Protein AF-A0AAX4L275-F1 (afdb_monomer)

Sequence (190 aa):
MNFLLIPFTIVLFLSINEIRNFLLFRKSTFLYECCDIKFYRYKDKKDDDNAIAVTSIFFGNAIILLSDHVNDSVIYHEYGHLRQREEVYTALFLLGILFSIAFQSYPFLLPVLLLSFRFFFMHLERSADLYAYKVYNTRYEPKHPERPKNRIERLKAWLFDSHAPDWVRIKDEYYNERKNIIYLFLKDIL

Solvent-accessible surface area (backbone atoms only — not comparable to full-atom values): 10500 Å² total; per-residue (Å²): 135,70,72,68,46,32,62,50,38,24,52,48,48,51,46,53,53,50,50,52,49,50,54,52,54,74,47,32,43,84,74,55,74,56,95,88,33,38,34,27,38,38,67,75,71,39,95,52,75,39,66,44,53,41,67,41,94,89,78,40,45,32,41,34,30,31,34,97,66,58,57,66,61,53,53,39,28,33,56,28,49,56,73,40,45,66,60,52,54,52,47,37,44,50,47,12,44,53,47,40,50,22,64,76,77,38,55,86,46,44,66,58,51,54,50,52,52,49,53,49,51,29,39,49,53,49,50,9,46,44,40,15,31,74,76,68,72,32,74,75,82,64,92,56,59,74,72,67,88,49,63,67,59,48,49,45,40,65,72,70,46,84,48,70,48,39,49,50,59,68,36,72,66,60,70,33,84,91,50,51,62,66,55,53,49,48,68,74,67,108

Mean predicted aligned error: 3.88 Å

Foldseek 3Di:
DPPVQLVVLLCVLLVVLQVVLVVQVVQWAWDDDDPNETETEGNQADVDQAWAWRDHPPPHTYIYGNHPDHDVLRVQLSVLLSVCNVVVSVLSSVLSNVVSCCVPPNVVCVVVSVLVSLLSLQQSSLSSQLRSCVPVVHFDDDPDLDDDPDLVVQVCCSRPPSYRHNVLRPDVVSNDPVATSVNSSVVSND

Structure (mmCIF, N/CA/C/O backbone):
data_AF-A0AAX4L275-F1
#
_entry.id   AF-A0AAX4L275-F1
#
loop_
_atom_site.group_PDB
_atom_site.id
_atom_site.type_symbol
_atom_site.label_atom_id
_atom_site.label_alt_id
_atom_site.label_comp_id
_atom_site.label_asym_id
_atom_site.label_entity_id
_atom_site.label_seq_id
_atom_site.pdbx_PDB_ins_code
_atom_site.Cartn_x
_atom_site.Cartn_y
_atom_site.Cartn_z
_atom_site.occupancy
_atom_site.B_iso_or_equiv
_atom_site.auth_seq_id
_atom_site.auth_comp_id
_atom_site.auth_asym_id
_atom_site.auth_atom_id
_atom_site.pdbx_PDB_model_num
ATOM 1 N N . MET A 1 1 ? -12.346 -5.143 30.830 1.00 74.62 1 MET A N 1
ATOM 2 C CA . MET A 1 1 ? -12.232 -4.890 29.380 1.00 74.62 1 MET A CA 1
ATOM 3 C C . MET A 1 1 ? -13.348 -3.935 28.987 1.00 74.62 1 MET A C 1
ATOM 5 O O . MET A 1 1 ? -14.501 -4.232 29.271 1.00 74.62 1 MET A O 1
ATOM 9 N N . ASN A 1 2 ? -13.024 -2.762 28.445 1.00 87.19 2 ASN A N 1
ATOM 10 C CA . ASN A 1 2 ? -14.017 -1.803 27.964 1.00 87.19 2 ASN A CA 1
ATOM 11 C C . ASN A 1 2 ? -14.432 -2.194 26.541 1.00 87.19 2 ASN A C 1
ATOM 13 O O . ASN A 1 2 ? -13.695 -1.943 25.586 1.00 87.19 2 ASN A O 1
ATOM 17 N N . PHE A 1 3 ? -15.600 -2.819 26.408 1.00 87.06 3 PHE A N 1
ATOM 18 C CA . PHE A 1 3 ? -16.108 -3.299 25.123 1.00 87.06 3 PHE A CA 1
ATOM 19 C C . PHE A 1 3 ? -16.446 -2.173 24.142 1.00 87.06 3 PHE A C 1
ATOM 21 O O . PHE A 1 3 ? -16.407 -2.409 22.941 1.00 87.06 3 PHE A O 1
ATOM 28 N N . LEU A 1 4 ? -16.699 -0.948 24.620 1.00 93.88 4 LEU A N 1
ATOM 29 C CA . LEU A 1 4 ? -16.949 0.210 23.754 1.00 93.88 4 LEU A CA 1
ATOM 30 C C . LEU A 1 4 ? -15.684 0.687 23.030 1.00 93.88 4 LEU A C 1
ATOM 32 O O . LEU A 1 4 ? -15.791 1.368 22.012 1.00 93.88 4 LEU A O 1
ATOM 36 N N . LEU A 1 5 ? -14.491 0.306 23.504 1.00 93.62 5 LEU A N 1
ATOM 37 C CA . LEU A 1 5 ? -13.246 0.688 22.839 1.00 93.62 5 LEU A CA 1
ATOM 38 C C . LEU A 1 5 ? -13.122 0.043 21.455 1.00 93.62 5 LEU A C 1
ATOM 40 O O . LEU A 1 5 ? -12.644 0.699 20.544 1.00 93.62 5 LEU A O 1
ATOM 44 N N . ILE A 1 6 ? -13.570 -1.204 21.288 1.00 96.06 6 ILE A N 1
ATOM 45 C CA . ILE A 1 6 ? -13.470 -1.931 20.012 1.00 96.06 6 ILE A CA 1
ATOM 46 C C . ILE A 1 6 ? -14.206 -1.197 18.877 1.00 96.06 6 ILE A C 1
ATOM 48 O O . ILE A 1 6 ? -13.551 -0.813 17.905 1.00 96.06 6 ILE A O 1
ATOM 52 N N . PRO A 1 7 ? -15.530 -0.943 1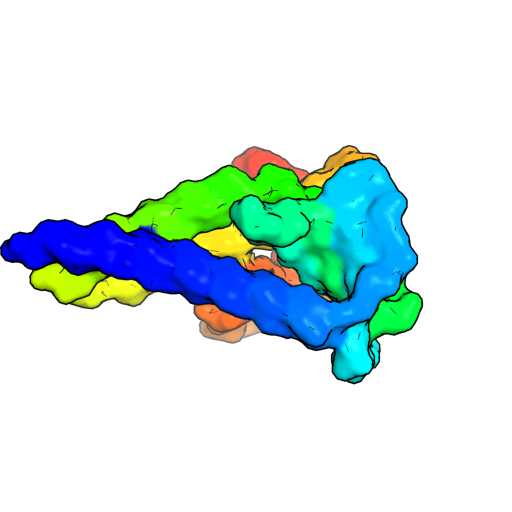8.968 1.00 97.12 7 PRO A N 1
ATOM 53 C CA . PRO A 1 7 ? -16.236 -0.220 17.917 1.00 97.12 7 PRO A CA 1
ATOM 54 C C . PRO A 1 7 ? -15.704 1.208 17.755 1.00 97.12 7 PRO A C 1
ATOM 56 O O . PRO A 1 7 ? -15.606 1.685 16.628 1.00 97.12 7 PRO A O 1
ATOM 59 N N . PHE A 1 8 ? -15.285 1.869 18.841 1.00 97.38 8 PHE A N 1
ATOM 60 C CA . PHE A 1 8 ? -14.662 3.191 18.761 1.00 97.38 8 PHE A CA 1
ATOM 61 C C . PHE A 1 8 ? -13.367 3.176 17.933 1.00 97.38 8 PHE A C 1
ATOM 63 O O . PHE A 1 8 ? -13.210 3.994 17.029 1.00 97.38 8 PHE A O 1
ATOM 70 N N . THR A 1 9 ? -12.447 2.244 18.193 1.00 97.19 9 THR A N 1
ATOM 71 C CA . THR A 1 9 ? -11.169 2.151 17.474 1.00 97.19 9 THR A CA 1
ATOM 72 C C . THR A 1 9 ? -11.371 1.749 16.010 1.00 97.19 9 THR A C 1
ATOM 74 O O . THR A 1 9 ? -10.694 2.293 15.139 1.00 97.19 9 THR A O 1
ATOM 77 N N . ILE A 1 10 ? -12.330 0.863 15.711 1.00 97.94 10 ILE A N 1
ATOM 78 C CA . ILE A 1 10 ? -12.715 0.553 14.323 1.00 97.94 10 ILE A CA 1
ATOM 79 C C . ILE A 1 10 ? -13.168 1.828 13.599 1.00 97.94 10 ILE A C 1
ATOM 81 O O . ILE A 1 10 ? -12.619 2.170 12.552 1.00 97.94 10 ILE A O 1
ATOM 85 N N . VAL A 1 11 ? -14.141 2.552 14.166 1.00 97.88 11 VAL A N 1
ATOM 86 C CA . VAL A 1 11 ? -14.662 3.793 13.570 1.00 97.88 11 VAL A CA 1
ATOM 87 C C . VAL A 1 11 ? -13.549 4.821 13.405 1.00 97.88 11 VAL A C 1
ATOM 89 O O . VAL A 1 11 ? -13.495 5.490 12.375 1.00 97.88 11 VAL A O 1
ATOM 92 N N . LEU A 1 12 ? -12.633 4.920 14.370 1.00 97.75 12 LEU A N 1
ATOM 93 C CA . LEU A 1 12 ? -11.494 5.828 14.311 1.00 97.75 12 LEU A CA 1
ATOM 94 C C . LEU A 1 12 ? -10.596 5.536 13.101 1.00 97.75 12 LEU A C 1
ATOM 96 O O . LEU A 1 12 ? -10.346 6.444 12.312 1.00 97.75 12 LEU A O 1
ATOM 100 N N . PHE A 1 13 ? -10.138 4.294 12.911 1.00 97.25 13 PHE A N 1
ATOM 101 C CA . PHE A 1 13 ? -9.252 3.963 11.787 1.00 97.25 13 PHE A CA 1
ATOM 102 C C . PHE A 1 13 ? -9.939 4.101 10.427 1.00 97.25 13 PHE A C 1
ATOM 104 O O . PHE A 1 13 ? -9.338 4.630 9.490 1.00 97.25 13 PHE A O 1
ATOM 111 N N . LEU A 1 14 ? -11.209 3.700 10.325 1.00 97.12 14 LEU A N 1
ATOM 112 C CA . LEU A 1 14 ? -11.999 3.907 9.111 1.00 97.12 14 LEU A CA 1
ATOM 113 C C . LEU A 1 14 ? -12.167 5.400 8.799 1.00 97.12 14 LEU A C 1
ATOM 115 O O . LEU A 1 14 ? -11.947 5.825 7.666 1.00 97.12 14 LEU A O 1
ATOM 119 N N . SER A 1 15 ? -12.474 6.211 9.814 1.00 97.38 15 SER A N 1
ATOM 120 C CA . SER A 1 15 ? -12.620 7.662 9.662 1.00 97.38 15 SER A CA 1
ATOM 121 C C . SER A 1 15 ? -11.308 8.330 9.266 1.00 97.38 15 SER A C 1
ATOM 123 O O . SER A 1 15 ? -11.323 9.216 8.422 1.00 97.38 15 SER A O 1
ATOM 125 N N . ILE A 1 16 ? -10.165 7.897 9.810 1.00 97.19 16 ILE A N 1
ATOM 126 C CA . ILE A 1 16 ? -8.846 8.408 9.402 1.00 97.19 16 ILE A CA 1
ATOM 127 C C . ILE A 1 16 ? -8.619 8.175 7.902 1.00 97.19 16 ILE A C 1
ATOM 129 O O . ILE A 1 16 ? -8.192 9.096 7.202 1.00 97.19 16 ILE A O 1
ATOM 133 N N . ASN A 1 17 ? -8.940 6.982 7.391 1.00 95.88 17 ASN A N 1
ATOM 134 C CA . ASN A 1 17 ? -8.817 6.677 5.964 1.00 95.88 17 ASN A CA 1
ATOM 135 C C . ASN A 1 17 ? -9.736 7.562 5.104 1.00 95.88 17 ASN A C 1
ATOM 137 O O . ASN A 1 17 ? -9.286 8.155 4.124 1.00 95.88 17 ASN A O 1
ATOM 141 N N . GLU A 1 18 ? -11.001 7.718 5.493 1.00 97.19 18 GLU A N 1
ATOM 142 C CA . GLU A 1 18 ? -11.960 8.531 4.734 1.00 97.19 18 GLU A CA 1
ATOM 143 C C . GLU A 1 18 ? -11.656 10.029 4.798 1.00 97.19 18 GLU A C 1
ATOM 145 O O . GLU A 1 18 ? -11.782 10.729 3.794 1.00 97.19 18 GLU A O 1
ATOM 150 N N . ILE A 1 19 ? -11.183 10.529 5.942 1.00 97.38 19 ILE A N 1
ATOM 151 C CA . ILE A 1 19 ? -10.726 11.915 6.083 1.00 97.38 19 ILE A CA 1
ATOM 152 C C . ILE A 1 19 ? -9.510 12.157 5.187 1.00 97.38 19 ILE A C 1
ATOM 154 O O . ILE A 1 19 ? -9.471 13.175 4.496 1.00 97.38 19 ILE A O 1
ATOM 158 N N . ARG A 1 20 ? -8.541 11.227 5.134 1.00 95.69 20 ARG A N 1
ATOM 159 C CA . ARG A 1 20 ? -7.404 11.316 4.199 1.00 95.69 20 ARG A CA 1
ATOM 160 C C . ARG A 1 20 ? -7.899 11.460 2.760 1.00 95.69 20 ARG A C 1
ATOM 162 O O . ARG A 1 20 ? -7.471 12.374 2.058 1.00 95.69 20 ARG A O 1
ATOM 169 N N . ASN A 1 21 ? -8.821 10.593 2.346 1.00 95.75 21 ASN A N 1
ATOM 170 C CA . ASN A 1 21 ? -9.387 10.597 0.998 1.00 95.75 21 ASN A CA 1
ATOM 171 C C . ASN A 1 21 ? -10.131 11.905 0.699 1.00 95.75 21 ASN A C 1
ATOM 173 O O . ASN A 1 21 ? -9.884 12.536 -0.327 1.00 95.75 21 ASN A O 1
ATOM 177 N N . PHE A 1 22 ? -10.978 12.370 1.619 1.00 96.06 22 PHE A N 1
ATOM 178 C CA . PHE A 1 22 ? -11.679 13.648 1.494 1.00 96.06 22 PHE A CA 1
ATOM 179 C C . PHE A 1 22 ? -10.711 14.825 1.316 1.00 96.06 22 PHE A C 1
ATOM 181 O O . PHE A 1 22 ? -10.915 15.676 0.448 1.00 96.06 22 PHE A O 1
ATOM 188 N N . LEU A 1 23 ? -9.642 14.878 2.116 1.00 95.19 23 LEU A N 1
ATOM 189 C CA . LEU A 1 23 ? -8.635 15.934 2.017 1.00 95.19 23 LEU A CA 1
ATOM 190 C C . LEU A 1 23 ? -7.915 15.910 0.665 1.00 95.19 23 LEU A C 1
ATOM 192 O O . LEU A 1 23 ? -7.682 16.976 0.092 1.00 95.19 23 LEU A O 1
ATOM 196 N N . LEU A 1 24 ? -7.610 14.721 0.139 1.00 93.81 24 LEU A N 1
ATOM 197 C CA . LEU A 1 24 ? -7.030 14.563 -1.193 1.00 93.81 24 LEU A CA 1
ATOM 198 C C . LEU A 1 24 ? -7.981 15.074 -2.286 1.00 93.81 24 LEU A C 1
ATOM 200 O O . LEU A 1 24 ? -7.568 15.890 -3.111 1.00 93.81 24 LEU A O 1
ATOM 204 N N . PHE A 1 25 ? -9.263 14.695 -2.256 1.00 94.56 25 PHE A N 1
ATOM 205 C CA . PHE A 1 25 ? -10.251 15.187 -3.224 1.00 94.56 25 PHE A CA 1
ATOM 206 C C . PHE A 1 25 ? -10.453 16.700 -3.144 1.00 94.56 25 PHE A C 1
ATOM 208 O O . PHE A 1 25 ? -10.461 17.376 -4.169 1.00 94.56 25 PHE A O 1
ATOM 215 N N . ARG A 1 26 ? -10.551 17.265 -1.934 1.00 95.25 26 ARG A N 1
ATOM 216 C CA . ARG A 1 26 ? -10.713 18.715 -1.733 1.00 95.25 26 ARG A CA 1
ATOM 217 C C . ARG A 1 26 ? -9.561 19.519 -2.346 1.00 95.25 26 ARG A C 1
ATOM 219 O O . ARG A 1 26 ? -9.758 20.644 -2.819 1.00 95.25 26 ARG A O 1
ATOM 226 N N . LYS A 1 27 ? -8.358 18.948 -2.328 1.00 94.50 27 LYS A N 1
ATOM 227 C CA . LYS A 1 27 ? -7.143 19.537 -2.899 1.00 94.50 27 LYS A CA 1
ATOM 228 C C . LYS A 1 27 ? -6.904 19.163 -4.359 1.00 94.50 27 LYS A C 1
ATOM 230 O O . LYS A 1 27 ? -5.862 19.519 -4.898 1.00 94.50 27 LYS A O 1
ATOM 235 N N . SER A 1 28 ? -7.859 18.511 -5.011 1.00 94.94 28 SER A N 1
ATOM 236 C CA . SER A 1 28 ? -7.722 18.085 -6.398 1.00 94.94 28 SER A CA 1
ATOM 237 C C . SER A 1 28 ? -8.809 18.687 -7.289 1.00 94.94 28 SER A C 1
ATOM 239 O O . SER A 1 28 ? -9.837 19.173 -6.815 1.00 94.94 28 SER A O 1
ATOM 241 N N . THR A 1 29 ? -8.558 18.699 -8.591 1.00 95.31 29 THR A N 1
ATOM 242 C CA . THR A 1 29 ? -9.485 19.144 -9.635 1.00 95.31 29 THR A CA 1
ATOM 243 C C . THR A 1 29 ? -9.821 17.948 -10.510 1.00 95.31 29 THR A C 1
ATOM 245 O O . THR A 1 29 ? -8.918 17.231 -10.928 1.00 95.31 29 THR A O 1
ATOM 248 N N . PHE A 1 30 ? -11.104 17.707 -10.770 1.00 96.19 30 PHE A N 1
ATOM 249 C CA . PHE A 1 30 ? -11.532 16.636 -11.671 1.00 96.19 30 PHE A CA 1
ATOM 250 C C . PHE A 1 30 ? -11.001 16.878 -13.090 1.00 96.19 30 PHE A C 1
ATOM 252 O O . PHE A 1 30 ? -11.008 18.016 -13.559 1.00 96.19 30 PHE A O 1
ATOM 259 N N . LEU A 1 31 ? -10.550 15.816 -13.754 1.00 95.19 31 LEU A N 1
ATOM 260 C CA . LEU A 1 31 ? -10.097 15.856 -15.141 1.00 95.19 31 LEU A CA 1
ATOM 261 C C . LEU A 1 31 ? -11.102 15.158 -16.058 1.00 95.19 31 LEU A C 1
ATOM 263 O O . LEU A 1 31 ? -11.707 15.799 -16.912 1.00 95.19 31 LEU A O 1
ATOM 267 N N . TYR A 1 32 ? -11.264 13.847 -15.883 1.00 95.50 32 TYR A N 1
ATOM 268 C CA . TYR A 1 32 ? -12.126 12.997 -16.700 1.00 95.50 32 TYR A CA 1
ATOM 269 C C . TYR A 1 32 ? -12.455 11.695 -15.957 1.00 95.50 32 TYR A C 1
ATOM 271 O O . TYR A 1 32 ? -11.900 11.406 -14.896 1.00 95.50 32 TYR A O 1
ATOM 279 N N . GLU A 1 33 ? -13.357 10.901 -16.523 1.00 95.12 33 GLU A N 1
ATOM 280 C CA . GLU A 1 33 ? -13.733 9.578 -16.027 1.00 95.12 33 GLU A CA 1
ATOM 281 C C . GLU A 1 33 ? -13.584 8.558 -17.159 1.00 95.12 33 GLU A C 1
ATOM 283 O O . GLU A 1 33 ? -13.979 8.827 -18.294 1.00 95.12 33 GLU A O 1
ATOM 288 N N . CYS A 1 34 ? -12.963 7.417 -16.866 1.00 90.31 34 CYS A N 1
ATOM 289 C CA . CYS A 1 34 ? -12.746 6.333 -17.820 1.00 90.31 34 CYS A CA 1
ATOM 290 C C . CYS A 1 34 ? -12.850 4.992 -17.092 1.00 90.31 34 CYS A C 1
ATOM 292 O O . CYS A 1 34 ? -12.257 4.837 -16.027 1.00 90.31 34 CYS A O 1
ATOM 294 N N . CYS A 1 35 ? -13.586 4.031 -17.660 1.00 87.56 35 CYS A N 1
ATOM 295 C CA . CYS A 1 35 ? -13.751 2.686 -17.093 1.00 87.56 35 CYS A CA 1
ATOM 296 C C . CYS A 1 35 ? -14.183 2.691 -15.610 1.00 87.56 35 CYS A C 1
ATOM 298 O O . CYS A 1 35 ? -13.611 1.962 -14.804 1.00 87.56 35 CYS A O 1
ATOM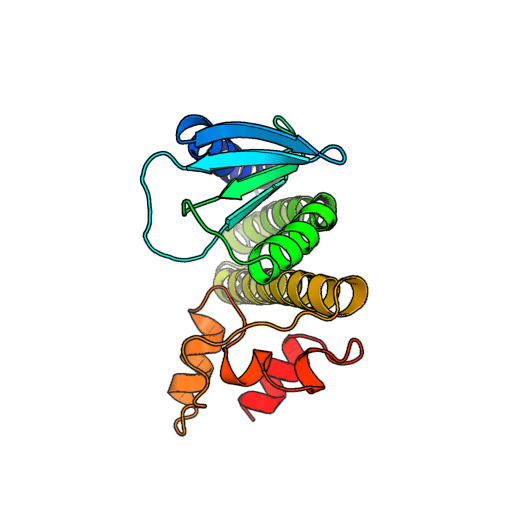 300 N N . ASP A 1 36 ? -15.145 3.551 -15.247 1.00 88.31 36 ASP A N 1
ATOM 301 C CA . ASP A 1 36 ? -15.639 3.761 -13.871 1.00 88.31 36 ASP A CA 1
ATOM 302 C C . ASP A 1 36 ? -14.573 4.243 -12.863 1.00 88.31 36 ASP A C 1
ATOM 304 O O . ASP A 1 36 ? -14.722 4.108 -11.645 1.00 88.31 36 ASP A O 1
ATOM 308 N N . ILE A 1 37 ? -13.479 4.824 -13.365 1.00 93.81 37 ILE A N 1
ATOM 309 C CA . ILE A 1 37 ? -12.396 5.402 -12.569 1.00 93.81 37 ILE A CA 1
ATOM 310 C C . ILE A 1 37 ? -12.320 6.894 -12.862 1.00 93.81 37 ILE A C 1
ATOM 312 O O . ILE A 1 37 ? -12.149 7.330 -14.005 1.00 93.81 37 ILE A O 1
ATOM 316 N N . LYS A 1 38 ? -12.422 7.697 -11.803 1.00 96.25 38 LYS A N 1
ATOM 317 C CA . LYS A 1 38 ? -12.326 9.155 -11.896 1.00 96.25 38 LYS A CA 1
ATOM 318 C C . LYS A 1 38 ? -10.881 9.605 -11.758 1.00 96.25 38 LYS A C 1
ATOM 320 O O . LYS A 1 38 ? -10.202 9.246 -10.799 1.00 96.25 38 LYS A O 1
ATOM 325 N N . PHE A 1 39 ? -10.434 10.446 -12.678 1.00 96.25 39 PHE A N 1
ATOM 326 C CA . PHE A 1 39 ? -9.105 11.037 -12.653 1.00 96.25 39 PHE A CA 1
ATOM 327 C C . PHE A 1 39 ? -9.175 12.469 -12.148 1.00 96.25 39 PHE A C 1
ATOM 329 O O . PHE A 1 39 ? -9.986 13.279 -12.604 1.00 96.25 39 PHE A O 1
ATOM 336 N N . TYR A 1 40 ? -8.291 12.790 -11.214 1.00 96.00 40 TYR A N 1
ATOM 337 C CA . TYR A 1 40 ? -8.144 14.126 -10.660 1.00 96.00 40 TYR A CA 1
ATOM 338 C C . TYR A 1 40 ? -6.692 14.586 -10.765 1.00 96.00 40 TYR A C 1
ATOM 340 O O . TYR A 1 40 ? -5.772 13.776 -10.782 1.00 96.00 40 TYR A O 1
ATOM 348 N N . ARG A 1 41 ? -6.477 15.900 -10.782 1.00 94.19 41 ARG A N 1
ATOM 349 C CA . ARG A 1 41 ? -5.161 16.528 -10.649 1.00 94.19 41 ARG A CA 1
ATOM 350 C C . ARG A 1 41 ? -5.037 17.194 -9.297 1.00 94.19 41 ARG A C 1
ATOM 352 O O . ARG A 1 41 ? -5.870 18.035 -8.959 1.00 94.19 41 ARG A O 1
ATOM 359 N N . TYR A 1 42 ? -4.004 16.849 -8.544 1.00 93.88 42 TYR A N 1
ATOM 360 C CA . TYR A 1 42 ? -3.700 17.528 -7.293 1.00 93.88 42 TYR A CA 1
ATOM 361 C C . TYR A 1 42 ? -3.252 18.972 -7.580 1.00 93.88 42 TYR A C 1
ATOM 363 O O . TYR A 1 42 ? -2.476 19.218 -8.502 1.00 93.88 42 TYR A O 1
ATOM 371 N N . LYS A 1 43 ? -3.793 19.948 -6.841 1.00 88.88 43 LYS A N 1
ATOM 372 C CA . LYS A 1 43 ? -3.603 21.382 -7.139 1.00 88.88 43 LYS A CA 1
ATOM 373 C C . LYS A 1 43 ? -2.188 21.872 -6.838 1.00 88.88 43 LYS A C 1
ATOM 375 O O . LYS A 1 43 ? -1.678 22.718 -7.570 1.00 88.88 43 LYS A O 1
ATOM 380 N N . ASP A 1 44 ? -1.558 21.338 -5.793 1.00 79.44 44 ASP A N 1
ATOM 381 C CA . ASP A 1 44 ? -0.182 21.692 -5.449 1.00 79.44 44 ASP A CA 1
ATOM 382 C C . ASP A 1 44 ? 0.750 20.750 -6.218 1.00 79.44 44 ASP A C 1
ATOM 384 O O . ASP A 1 44 ? 1.003 19.632 -5.767 1.00 79.44 44 ASP A O 1
ATOM 388 N N . LYS A 1 45 ? 1.213 21.170 -7.404 1.00 65.75 45 LYS A N 1
ATOM 389 C CA . LYS A 1 45 ? 2.139 20.366 -8.215 1.00 65.75 45 LYS A CA 1
ATOM 390 C C . LYS A 1 45 ? 3.309 19.901 -7.352 1.00 65.75 45 LYS A C 1
ATOM 392 O O . LYS A 1 45 ? 3.996 20.717 -6.738 1.00 65.75 45 LYS A O 1
ATOM 397 N N . LYS A 1 46 ? 3.527 18.591 -7.317 1.00 65.25 46 LYS A N 1
ATOM 398 C CA . LYS A 1 46 ? 4.787 18.015 -6.865 1.00 65.25 46 LYS A CA 1
ATOM 399 C C . LYS A 1 46 ? 5.488 17.541 -8.124 1.00 65.25 46 LYS A C 1
ATOM 401 O O . LYS A 1 46 ? 4.905 16.772 -8.875 1.00 65.25 46 LYS A O 1
ATOM 406 N N . ASP A 1 47 ? 6.714 17.993 -8.355 1.00 63.16 47 ASP A N 1
ATOM 407 C CA . ASP A 1 47 ? 7.504 17.647 -9.550 1.00 63.16 47 ASP A CA 1
ATOM 408 C C . ASP A 1 47 ? 7.932 16.160 -9.600 1.00 63.16 47 ASP A C 1
ATOM 410 O O . ASP A 1 47 ? 8.778 15.775 -10.402 1.00 63.16 47 ASP A O 1
ATOM 414 N N . ASP A 1 48 ? 7.349 15.311 -8.750 1.00 68.19 48 ASP A N 1
ATOM 415 C CA . ASP A 1 48 ? 7.536 13.867 -8.756 1.00 68.19 48 ASP A CA 1
ATOM 416 C C . ASP A 1 48 ? 6.512 13.214 -9.693 1.00 68.19 48 ASP A C 1
ATOM 418 O O . ASP A 1 48 ? 5.304 13.361 -9.499 1.00 68.19 48 ASP A O 1
ATOM 422 N N . ASP A 1 49 ? 7.010 12.448 -10.668 1.00 79.00 49 ASP A N 1
ATOM 423 C CA . ASP A 1 49 ? 6.230 11.516 -11.491 1.00 79.00 49 ASP A CA 1
ATOM 424 C C . ASP A 1 49 ? 5.557 10.473 -10.589 1.00 79.00 49 ASP A C 1
ATOM 426 O O . ASP A 1 49 ? 6.181 9.499 -10.156 1.00 79.00 49 ASP A O 1
ATOM 430 N N . ASN A 1 50 ? 4.324 10.769 -10.176 1.00 87.69 50 ASN A N 1
ATOM 431 C CA . ASN A 1 50 ? 3.615 9.981 -9.184 1.00 87.69 50 ASN A CA 1
ATOM 432 C C . ASN A 1 50 ? 2.095 10.200 -9.252 1.00 87.69 50 ASN A C 1
ATOM 434 O O . ASN A 1 50 ? 1.594 11.251 -9.671 1.00 87.69 50 ASN A O 1
ATOM 438 N N . ALA A 1 51 ? 1.351 9.214 -8.771 1.00 93.31 51 ALA A N 1
ATOM 439 C CA . ALA A 1 51 ? -0.090 9.270 -8.618 1.00 93.31 51 ALA A CA 1
ATOM 440 C C . ALA A 1 51 ? -0.506 8.606 -7.300 1.00 93.31 51 ALA A C 1
ATOM 442 O O . ALA A 1 51 ? 0.310 8.040 -6.581 1.00 93.31 51 ALA A O 1
ATOM 443 N N . ILE A 1 52 ? -1.772 8.770 -6.927 1.00 94.25 52 ILE A N 1
ATOM 444 C CA . ILE A 1 52 ? -2.342 8.153 -5.730 1.00 94.25 52 ILE A CA 1
ATOM 445 C C . ILE A 1 52 ? -3.690 7.549 -6.092 1.00 94.25 52 ILE A C 1
ATOM 447 O O . ILE A 1 52 ? -4.627 8.274 -6.4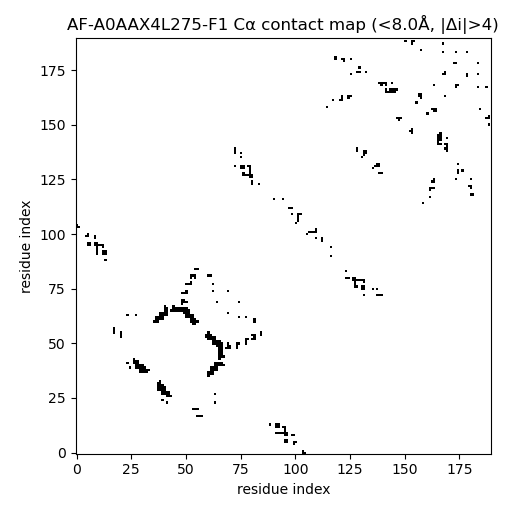46 1.00 94.25 52 ILE A O 1
ATOM 451 N N . ALA A 1 53 ? -3.817 6.240 -5.933 1.00 96.31 53 ALA A N 1
ATOM 452 C CA . ALA A 1 53 ? -5.085 5.544 -5.935 1.00 96.31 53 ALA A CA 1
ATOM 453 C C . ALA A 1 53 ? -5.867 5.859 -4.659 1.00 96.31 53 ALA A C 1
ATOM 455 O O . ALA A 1 53 ? -5.377 5.793 -3.526 1.00 96.31 53 ALA A O 1
ATOM 456 N N . VAL A 1 54 ? -7.138 6.183 -4.848 1.00 95.62 54 VAL A N 1
ATOM 457 C CA . VAL A 1 54 ? -8.090 6.426 -3.777 1.00 95.62 54 VAL A CA 1
ATOM 458 C C . VAL A 1 54 ? -9.241 5.450 -3.930 1.00 95.62 54 VAL A C 1
ATOM 460 O O . VAL A 1 54 ? -10.019 5.533 -4.875 1.00 95.62 54 VAL A O 1
ATOM 463 N N . THR A 1 55 ? -9.369 4.549 -2.959 1.00 93.25 55 THR A N 1
ATOM 464 C CA . THR A 1 55 ? -10.550 3.706 -2.771 1.00 93.25 55 THR A CA 1
ATOM 465 C C . THR A 1 55 ? -11.313 4.209 -1.551 1.00 93.25 55 THR A C 1
ATOM 467 O O . THR A 1 55 ? -10.787 4.173 -0.433 1.00 93.25 55 THR A O 1
ATOM 470 N N . SER A 1 56 ? -12.535 4.694 -1.752 1.00 92.88 56 SER A N 1
ATOM 471 C CA . SER A 1 56 ? -13.379 5.256 -0.693 1.00 92.88 56 SER A CA 1
ATOM 472 C C . SER A 1 56 ? -14.774 4.638 -0.692 1.00 92.88 56 SER A C 1
ATOM 474 O O . SER A 1 56 ? -15.327 4.324 -1.749 1.00 92.88 56 SER A O 1
ATOM 476 N N . ILE A 1 57 ? -15.381 4.518 0.494 1.00 92.00 57 ILE A N 1
ATOM 477 C CA . ILE A 1 57 ? -16.800 4.167 0.618 1.00 92.00 57 ILE A CA 1
ATOM 478 C C . ILE A 1 57 ? -17.694 5.293 0.099 1.00 92.00 57 ILE A C 1
ATOM 480 O O . ILE A 1 57 ? -18.705 5.015 -0.540 1.00 92.00 57 ILE A O 1
ATOM 484 N N . PHE A 1 58 ? -17.308 6.547 0.332 1.00 92.12 58 PHE A N 1
ATOM 485 C CA . PHE A 1 58 ? -18.122 7.715 0.001 1.00 92.12 58 PHE A CA 1
ATOM 486 C C . PHE A 1 58 ? -17.865 8.260 -1.404 1.00 92.12 58 PHE A C 1
ATOM 488 O O . PHE A 1 58 ? -18.791 8.748 -2.048 1.00 92.12 58 PHE A O 1
ATOM 495 N N 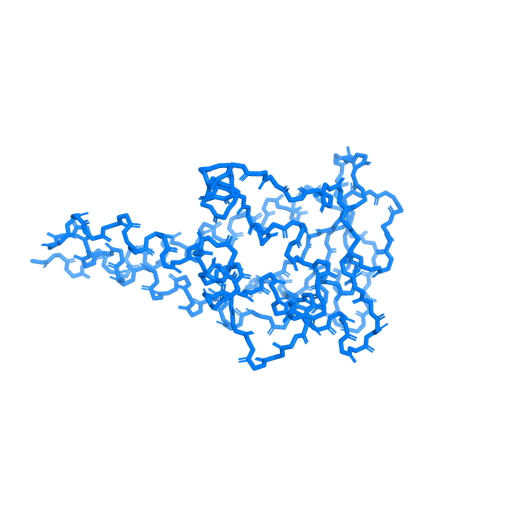. PHE A 1 59 ? -16.620 8.191 -1.881 1.00 89.56 59 PHE A N 1
ATOM 496 C CA . PHE A 1 59 ? -16.212 8.826 -3.141 1.00 89.56 59 PHE A CA 1
ATOM 497 C C . PHE A 1 59 ? -15.976 7.833 -4.289 1.00 89.56 59 PHE A C 1
ATOM 499 O O . PHE A 1 59 ? -15.796 8.258 -5.429 1.00 89.56 59 PHE A O 1
ATOM 506 N N . GLY A 1 60 ? -16.001 6.526 -4.009 1.00 91.50 60 GLY A N 1
ATOM 507 C CA . GLY A 1 60 ? -15.699 5.487 -4.990 1.00 91.50 60 GLY A CA 1
ATOM 508 C C . GLY A 1 60 ? -14.203 5.367 -5.285 1.00 91.50 60 GLY A C 1
ATOM 509 O O . GLY A 1 60 ? -13.367 5.654 -4.424 1.00 91.50 60 GLY A O 1
ATOM 510 N N . ASN A 1 61 ? -13.889 4.902 -6.493 1.00 94.62 61 ASN A N 1
ATOM 511 C CA . ASN A 1 61 ? -12.527 4.682 -6.967 1.00 94.62 61 ASN A CA 1
ATOM 512 C C . ASN A 1 61 ? -12.048 5.870 -7.808 1.00 94.62 61 ASN A C 1
ATOM 514 O O . ASN A 1 61 ? -12.750 6.339 -8.707 1.00 94.62 61 ASN A O 1
ATOM 518 N N . ALA A 1 62 ? -10.840 6.346 -7.529 1.00 96.81 62 ALA A N 1
ATOM 519 C CA . ALA A 1 62 ? -10.236 7.449 -8.260 1.00 96.81 62 ALA A CA 1
ATOM 520 C C . ALA A 1 62 ? -8.710 7.349 -8.295 1.00 96.81 62 ALA A C 1
ATOM 522 O O . ALA A 1 62 ? -8.102 6.773 -7.397 1.00 96.81 62 ALA A O 1
ATOM 523 N N . ILE A 1 63 ? -8.097 7.978 -9.293 1.00 96.94 63 ILE A N 1
ATOM 524 C CA . ILE A 1 63 ? -6.649 8.196 -9.362 1.00 96.94 63 ILE A CA 1
ATOM 525 C C . ILE A 1 63 ? -6.390 9.699 -9.325 1.00 96.94 63 ILE A C 1
ATOM 527 O O . ILE A 1 63 ? -6.992 10.474 -10.072 1.00 96.94 63 ILE A O 1
ATOM 531 N N . ILE A 1 64 ? -5.492 10.119 -8.440 1.00 95.69 64 ILE A N 1
ATOM 532 C CA . ILE A 1 64 ? -5.077 11.510 -8.290 1.00 95.69 64 ILE A CA 1
ATOM 533 C C . ILE A 1 64 ? -3.653 11.652 -8.818 1.00 95.69 64 ILE A C 1
ATOM 535 O O . ILE A 1 64 ? -2.718 11.116 -8.233 1.00 95.69 64 ILE A O 1
ATOM 539 N N . LEU A 1 65 ? -3.491 12.396 -9.907 1.00 94.81 65 LEU A N 1
ATOM 540 C CA . LEU A 1 65 ? -2.204 12.693 -10.532 1.00 94.81 65 LEU A CA 1
ATOM 541 C C . LEU A 1 65 ? -1.495 13.810 -9.757 1.00 94.81 65 LEU A C 1
ATOM 543 O O . LEU A 1 65 ? -2.105 14.858 -9.505 1.00 94.81 65 LEU A O 1
ATOM 547 N N . LEU A 1 66 ? -0.229 13.597 -9.385 1.00 92.69 66 LEU A N 1
ATOM 548 C CA . LEU A 1 66 ? 0.567 14.585 -8.640 1.00 92.69 66 LEU A CA 1
ATOM 549 C C . LEU A 1 66 ? 1.393 15.512 -9.546 1.00 92.69 66 LEU A C 1
ATOM 551 O O . LEU A 1 66 ? 1.785 16.594 -9.104 1.00 92.69 66 LEU A O 1
ATOM 555 N N . SER A 1 67 ? 1.573 15.127 -10.809 1.00 87.44 67 SER A N 1
ATOM 556 C CA . SER A 1 67 ? 2.268 15.880 -11.854 1.00 87.44 67 SER A CA 1
ATOM 557 C C . SER A 1 67 ? 1.389 16.051 -13.107 1.00 87.44 67 SER A C 1
ATOM 559 O O . SER A 1 67 ? 0.335 15.424 -13.262 1.00 87.44 67 SER A O 1
ATOM 561 N N . ASP A 1 68 ? 1.801 16.939 -14.021 1.00 83.44 68 ASP A N 1
ATOM 562 C CA . ASP A 1 68 ? 1.118 17.114 -15.315 1.00 83.44 68 ASP A CA 1
ATOM 563 C C . ASP A 1 68 ? 1.356 15.942 -16.272 1.00 83.44 68 ASP A C 1
ATOM 565 O O . ASP A 1 68 ? 0.496 15.640 -17.103 1.00 83.44 68 ASP A O 1
ATOM 569 N N . HIS A 1 69 ? 2.512 15.298 -16.123 1.00 83.94 69 HIS A N 1
ATOM 570 C CA . HIS A 1 69 ? 2.943 14.132 -16.876 1.00 83.94 69 HIS A CA 1
ATOM 571 C C . HIS A 1 69 ? 3.242 13.020 -15.879 1.00 83.94 69 HIS A C 1
ATOM 573 O O . HIS A 1 69 ? 4.177 13.148 -15.088 1.00 83.94 69 HIS A O 1
ATOM 579 N N . VAL A 1 70 ? 2.416 11.977 -15.906 1.00 85.25 70 VAL A N 1
ATOM 580 C CA . VAL A 1 70 ? 2.617 10.757 -15.125 1.00 85.25 70 VAL A CA 1
ATOM 581 C C . VAL A 1 70 ? 2.906 9.623 -16.101 1.00 85.25 70 VAL A C 1
ATOM 583 O O . VAL A 1 70 ? 2.176 9.485 -17.084 1.00 85.25 70 VAL A O 1
ATOM 586 N N . ASN A 1 71 ? 3.960 8.846 -15.859 1.00 89.75 71 ASN A N 1
ATOM 587 C CA . ASN A 1 71 ? 4.280 7.670 -16.667 1.00 89.75 71 ASN A CA 1
ATOM 588 C C . ASN A 1 71 ? 3.156 6.625 -16.550 1.00 89.75 71 ASN A C 1
ATOM 590 O O . ASN A 1 71 ? 2.615 6.385 -15.468 1.00 89.75 71 ASN A O 1
ATOM 594 N N . ASP A 1 72 ? 2.822 5.967 -17.660 1.00 91.31 72 ASP A N 1
ATOM 595 C CA . ASP A 1 72 ? 1.835 4.886 -17.698 1.00 91.31 72 ASP A CA 1
ATOM 596 C C . ASP A 1 72 ? 2.154 3.787 -16.673 1.00 91.31 72 ASP A C 1
ATOM 598 O O . ASP A 1 72 ? 1.239 3.221 -16.076 1.00 91.31 72 ASP A O 1
ATOM 602 N N . SER A 1 73 ? 3.441 3.529 -16.400 1.00 92.31 73 SER A N 1
ATOM 603 C CA . SER A 1 73 ? 3.872 2.559 -15.386 1.00 92.31 73 SER A CA 1
ATOM 604 C C . SER A 1 73 ? 3.318 2.857 -13.991 1.00 92.31 73 SER A C 1
ATOM 606 O O . SER A 1 73 ? 2.845 1.946 -13.309 1.00 92.31 73 SER A O 1
ATOM 608 N N . VAL A 1 74 ? 3.298 4.132 -13.599 1.00 93.75 74 VAL A N 1
ATOM 609 C CA . VAL A 1 74 ? 2.723 4.601 -12.334 1.00 93.75 74 VAL A CA 1
ATOM 610 C C . VAL A 1 74 ? 1.208 4.410 -12.346 1.00 93.75 74 VAL A C 1
ATOM 612 O O . VAL A 1 74 ? 0.638 3.890 -11.392 1.00 93.75 74 VAL A O 1
ATOM 615 N N . ILE A 1 75 ? 0.535 4.747 -13.448 1.00 94.62 75 ILE A N 1
ATOM 616 C CA . ILE A 1 75 ? -0.921 4.578 -13.566 1.00 94.62 75 ILE A CA 1
ATOM 617 C C . ILE A 1 75 ? -1.323 3.099 -13.488 1.00 94.62 75 ILE A C 1
ATOM 619 O O . ILE A 1 75 ? -2.308 2.755 -12.830 1.00 94.62 75 ILE A O 1
ATOM 623 N N . TYR A 1 76 ? -0.556 2.206 -14.115 1.00 95.75 76 TYR A N 1
ATOM 624 C CA . TYR A 1 76 ? -0.793 0.763 -14.061 1.00 95.75 76 TYR A CA 1
ATOM 625 C C . TYR A 1 76 ? -0.621 0.187 -12.654 1.00 95.75 76 TYR A C 1
ATOM 627 O O . TYR A 1 76 ? -1.394 -0.695 -12.267 1.00 95.75 76 TYR A O 1
ATOM 635 N N . HIS A 1 77 ? 0.335 0.711 -11.881 1.00 96.69 77 HIS A N 1
ATOM 636 C 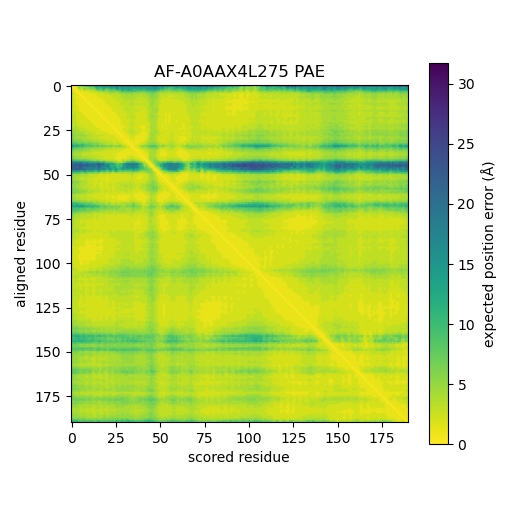CA . HIS A 1 77 ? 0.470 0.416 -10.453 1.00 96.69 77 HIS A CA 1
ATOM 637 C C . HIS A 1 77 ? -0.763 0.885 -9.671 1.00 96.69 77 HIS A C 1
ATOM 639 O O . HIS A 1 77 ? -1.391 0.083 -8.976 1.00 96.69 77 HIS A O 1
ATOM 645 N N . GLU A 1 78 ? -1.204 2.131 -9.870 1.00 96.75 78 GLU A N 1
ATOM 646 C CA . GLU A 1 78 ? -2.389 2.671 -9.188 1.00 96.75 78 GLU A CA 1
ATOM 647 C C . GLU A 1 78 ? -3.679 1.898 -9.513 1.00 96.75 78 GLU A C 1
ATOM 649 O O . GLU A 1 78 ? -4.517 1.681 -8.633 1.00 96.75 78 GLU A O 1
ATOM 654 N N . TYR A 1 79 ? -3.839 1.389 -10.741 1.00 97.00 79 TYR A N 1
ATOM 655 C CA . TYR A 1 79 ? -4.951 0.488 -11.062 1.00 97.00 79 TYR A CA 1
ATOM 656 C C . TYR A 1 79 ? -4.945 -0.787 -10.213 1.00 97.00 79 TYR A C 1
ATOM 658 O O . TYR A 1 79 ? -6.016 -1.307 -9.894 1.00 97.00 79 TYR A O 1
ATOM 666 N N . GLY A 1 80 ? -3.769 -1.287 -9.828 1.00 96.88 80 GLY A N 1
ATOM 667 C CA . GLY A 1 80 ? -3.638 -2.414 -8.909 1.00 96.88 80 GLY A CA 1
ATOM 668 C C . GLY A 1 80 ? -4.240 -2.107 -7.540 1.00 96.88 80 GLY A C 1
ATOM 669 O O . GLY A 1 80 ? -5.021 -2.906 -7.020 1.00 96.88 80 GLY A O 1
ATOM 670 N N . HIS A 1 81 ? -3.966 -0.921 -6.996 1.00 97.44 81 HIS A N 1
ATOM 671 C CA . HIS A 1 81 ? -4.525 -0.474 -5.718 1.00 97.44 81 HIS A CA 1
ATOM 672 C C . HIS A 1 81 ? -6.045 -0.309 -5.735 1.00 97.44 81 HIS A C 1
ATOM 674 O O . HIS A 1 81 ? -6.708 -0.631 -4.749 1.00 97.44 81 HIS A O 1
ATOM 680 N N . LEU A 1 82 ? -6.636 0.113 -6.858 1.00 96.44 82 LEU A N 1
ATOM 681 C CA . LEU A 1 82 ? -8.096 0.250 -6.963 1.00 96.44 82 LEU A CA 1
ATOM 682 C C . LEU A 1 82 ? -8.859 -1.070 -6.787 1.00 96.44 82 LEU A C 1
ATOM 684 O O . LEU A 1 82 ? -10.052 -1.054 -6.470 1.00 96.44 82 LEU A O 1
ATOM 688 N N . ARG A 1 83 ? -8.184 -2.211 -6.969 1.00 94.81 83 ARG A N 1
ATOM 689 C CA . ARG A 1 83 ? -8.760 -3.551 -6.775 1.00 94.81 83 ARG A CA 1
ATOM 690 C C . ARG A 1 83 ? -8.665 -4.043 -5.333 1.00 94.81 83 ARG A C 1
ATOM 692 O O . ARG A 1 83 ? -9.278 -5.052 -5.026 1.00 94.81 83 ARG A O 1
ATOM 699 N N . GLN A 1 84 ? -7.935 -3.334 -4.472 1.00 95.62 84 GLN A N 1
ATOM 700 C CA . GLN A 1 84 ? -7.607 -3.753 -3.104 1.00 95.62 84 GLN A CA 1
ATOM 701 C C . GLN A 1 84 ? -8.531 -3.129 -2.050 1.00 95.62 84 GLN A C 1
ATOM 703 O O . GLN A 1 84 ? -8.194 -3.064 -0.864 1.00 95.62 84 GLN A O 1
ATOM 708 N N . ARG A 1 85 ? -9.679 -2.581 -2.478 1.00 94.75 85 ARG A N 1
ATOM 709 C CA . ARG A 1 85 ? -10.596 -1.855 -1.594 1.00 94.75 85 ARG A CA 1
ATOM 710 C C . ARG A 1 85 ? -11.004 -2.738 -0.418 1.00 94.75 85 ARG A C 1
ATOM 712 O O . ARG A 1 85 ? -10.839 -2.330 0.726 1.00 94.75 85 ARG A O 1
ATOM 719 N N . GLU A 1 86 ? -11.521 -3.932 -0.684 1.00 95.75 86 GLU A N 1
ATOM 720 C CA . GLU A 1 86 ? -12.008 -4.832 0.367 1.00 95.75 86 GLU A CA 1
ATOM 721 C C . GLU A 1 86 ? -10.895 -5.182 1.359 1.00 95.75 86 GLU A C 1
ATOM 723 O O . GLU A 1 86 ? -11.083 -5.048 2.567 1.00 95.75 86 GLU A O 1
ATOM 728 N N . GLU A 1 87 ? -9.704 -5.501 0.861 1.00 96.50 87 GLU A N 1
ATOM 729 C CA . GLU A 1 87 ? -8.530 -5.836 1.656 1.00 96.50 87 GLU A CA 1
ATOM 730 C C . GLU A 1 87 ? -8.115 -4.689 2.582 1.00 96.50 87 GLU A C 1
ATOM 732 O O . GLU A 1 87 ? -7.842 -4.928 3.761 1.00 96.50 87 GLU A O 1
ATOM 737 N N . VAL A 1 88 ? -8.117 -3.442 2.096 1.00 95.69 88 VAL A N 1
ATOM 738 C CA . VAL A 1 88 ? -7.807 -2.258 2.914 1.00 95.69 88 VAL A CA 1
ATOM 739 C C . VAL A 1 88 ? -8.841 -2.074 4.027 1.00 95.69 88 VAL A C 1
ATOM 741 O O . VAL A 1 88 ? -8.463 -1.891 5.185 1.00 95.69 88 VAL A O 1
ATOM 744 N N . TYR A 1 89 ? -10.141 -2.149 3.726 1.00 96.50 89 TYR A N 1
ATOM 745 C CA . TYR A 1 89 ? -11.183 -1.962 4.747 1.00 96.50 89 TYR A CA 1
ATOM 746 C C . TYR A 1 89 ? -11.214 -3.106 5.765 1.00 96.50 89 TYR A C 1
ATOM 748 O O . TYR A 1 89 ? -11.337 -2.847 6.965 1.00 96.50 89 TYR A O 1
ATOM 756 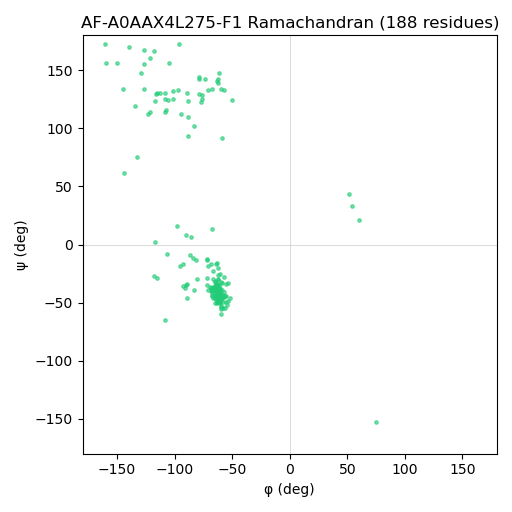N N . THR A 1 90 ? -11.040 -4.354 5.325 1.00 97.19 90 THR A N 1
ATOM 757 C CA . THR A 1 90 ? -10.909 -5.511 6.220 1.00 97.19 90 THR A CA 1
ATOM 758 C C . THR A 1 90 ? -9.688 -5.365 7.121 1.00 97.19 90 THR A C 1
ATOM 760 O O . THR A 1 90 ? -9.788 -5.598 8.326 1.00 97.19 90 THR A O 1
ATOM 763 N N . ALA A 1 91 ? -8.554 -4.921 6.580 1.00 96.69 91 ALA A N 1
ATOM 764 C CA . ALA A 1 91 ? -7.355 -4.670 7.364 1.00 96.69 91 ALA A CA 1
ATOM 765 C C . ALA A 1 91 ? -7.584 -3.580 8.418 1.00 96.69 91 ALA A C 1
ATOM 767 O O . ALA A 1 91 ? -7.298 -3.807 9.590 1.00 96.69 91 ALA A O 1
ATOM 768 N N . LEU A 1 92 ? -8.159 -2.430 8.056 1.00 97.00 92 LEU A N 1
ATOM 769 C CA . LEU A 1 92 ? -8.455 -1.353 9.012 1.00 97.00 92 LEU A CA 1
ATOM 770 C C . LEU A 1 92 ? -9.438 -1.795 10.108 1.00 97.00 92 LEU A C 1
ATOM 772 O O . LEU A 1 92 ? -9.262 -1.444 11.276 1.00 97.00 92 LEU A O 1
ATOM 776 N N . PHE A 1 93 ? -10.438 -2.604 9.754 1.00 97.88 93 PHE A N 1
ATOM 777 C CA . PHE A 1 93 ? -11.373 -3.192 10.710 1.00 97.88 93 PHE A CA 1
ATOM 778 C C . PHE A 1 93 ? -10.661 -4.129 11.700 1.00 97.88 93 PHE A C 1
ATOM 780 O O . PHE A 1 93 ? -10.797 -3.973 12.916 1.00 97.88 93 PHE A O 1
ATOM 787 N N . LEU A 1 94 ? -9.849 -5.065 11.194 1.00 97.88 94 LEU A N 1
ATOM 788 C CA . LEU A 1 94 ? -9.063 -5.984 12.022 1.00 97.88 94 LEU A CA 1
ATOM 789 C C . LEU A 1 94 ? -8.033 -5.245 12.882 1.00 97.88 94 LEU A C 1
ATOM 791 O O . LEU A 1 94 ? -7.856 -5.595 14.049 1.00 97.88 94 LEU A O 1
ATOM 795 N N . LEU A 1 95 ? -7.396 -4.200 12.343 1.00 97.31 95 LEU A N 1
ATOM 796 C CA . LEU A 1 95 ? -6.489 -3.335 13.092 1.00 97.31 95 LEU 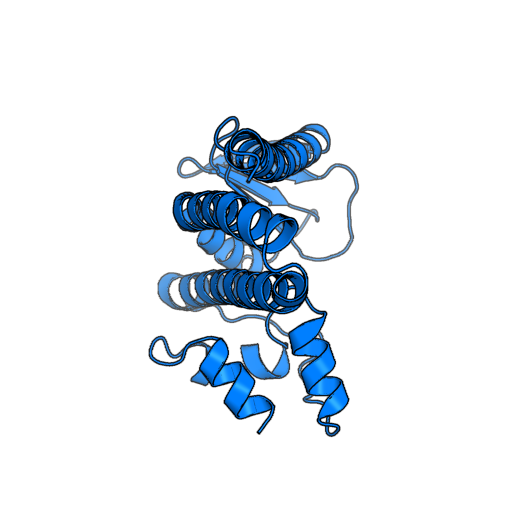A CA 1
ATOM 797 C C . LEU A 1 95 ? -7.221 -2.707 14.270 1.00 97.31 95 LEU A C 1
ATOM 799 O O . LEU A 1 95 ? -6.695 -2.732 15.374 1.00 97.31 95 LEU A O 1
ATOM 803 N N . GLY A 1 96 ? -8.441 -2.207 14.062 1.00 97.25 96 GLY A N 1
ATOM 804 C CA . GLY A 1 96 ? -9.273 -1.659 15.130 1.00 97.25 96 GLY A CA 1
ATOM 805 C C . GLY A 1 96 ? -9.481 -2.644 16.274 1.00 97.25 96 GLY A C 1
ATOM 806 O O . GLY A 1 96 ? -9.165 -2.326 17.418 1.00 97.25 96 GLY A O 1
ATOM 807 N N . ILE A 1 97 ? -9.926 -3.864 15.959 1.00 97.38 97 ILE A N 1
ATOM 808 C CA . ILE A 1 97 ? -10.155 -4.923 16.953 1.00 97.38 97 ILE A CA 1
ATOM 809 C C . ILE A 1 97 ? -8.865 -5.270 17.700 1.00 97.38 97 ILE A C 1
ATOM 811 O O . ILE A 1 97 ? -8.819 -5.228 18.933 1.00 97.38 97 ILE A O 1
ATOM 815 N N . LEU A 1 98 ? -7.814 -5.625 16.958 1.00 97.25 98 LEU A N 1
ATOM 816 C CA . LEU A 1 98 ? -6.564 -6.113 17.533 1.00 97.25 98 LEU A CA 1
ATOM 817 C C . LEU A 1 98 ? -5.844 -5.019 18.320 1.00 97.25 98 LEU A C 1
ATOM 819 O O . LEU A 1 98 ? -5.277 -5.304 19.374 1.00 97.25 98 LEU A O 1
ATOM 823 N N . PHE A 1 99 ? -5.909 -3.770 17.857 1.00 97.06 99 PHE A N 1
ATOM 824 C CA . PHE A 1 99 ? -5.346 -2.626 18.562 1.00 97.06 99 PHE A CA 1
ATOM 825 C C . PHE A 1 99 ? -6.069 -2.400 19.885 1.00 97.06 99 PHE A C 1
ATOM 827 O O . PHE A 1 99 ? -5.401 -2.250 20.903 1.00 97.06 99 PHE A O 1
ATOM 834 N N . SER A 1 100 ? -7.407 -2.431 19.920 1.00 96.50 100 SER A N 1
ATOM 835 C CA . SER A 1 100 ? -8.151 -2.280 21.176 1.00 96.50 100 SER A CA 1
ATOM 836 C C . SER A 1 100 ? -7.819 -3.383 22.185 1.00 96.50 100 SER A C 1
ATOM 838 O O . SER A 1 100 ? -7.650 -3.087 23.369 1.00 96.50 100 SER A O 1
ATOM 840 N N . ILE A 1 101 ? -7.706 -4.639 21.733 1.00 95.56 101 ILE A N 1
ATOM 841 C CA . ILE A 1 101 ? -7.343 -5.780 22.591 1.00 95.56 101 ILE A CA 1
ATOM 842 C C . ILE A 1 101 ? -5.913 -5.617 23.117 1.00 95.56 101 ILE A C 1
ATOM 844 O O . ILE A 1 101 ? -5.685 -5.703 24.325 1.00 95.56 101 ILE A O 1
ATOM 848 N N . ALA A 1 102 ? -4.951 -5.343 22.231 1.00 96.06 102 ALA A N 1
ATOM 849 C CA . ALA A 1 102 ? -3.558 -5.142 22.615 1.00 96.06 102 ALA A CA 1
ATOM 850 C C . ALA A 1 102 ? -3.420 -3.954 23.574 1.00 96.06 102 ALA A C 1
ATOM 852 O O . ALA A 1 102 ? -2.807 -4.087 24.624 1.00 96.06 102 ALA A O 1
ATOM 853 N N . PHE A 1 103 ? -4.061 -2.823 23.286 1.00 95.81 103 PHE A N 1
ATOM 854 C CA . PHE A 1 103 ? -3.988 -1.626 24.119 1.00 95.81 103 PHE A CA 1
ATOM 855 C C . PHE A 1 103 ? -4.504 -1.853 25.548 1.00 95.81 103 PHE A C 1
ATOM 857 O O . PHE A 1 103 ? -3.909 -1.345 26.495 1.00 95.81 103 PHE A O 1
ATOM 864 N N . GLN A 1 104 ? -5.582 -2.626 25.726 1.00 95.00 104 GLN A N 1
ATOM 865 C CA . GLN A 1 104 ? -6.155 -2.870 27.055 1.00 95.00 104 GLN A CA 1
ATOM 866 C C . GLN A 1 104 ? -5.464 -3.988 27.834 1.00 95.00 104 GLN A C 1
ATOM 868 O O . GLN A 1 104 ? -5.358 -3.900 29.056 1.00 95.00 104 GLN A O 1
ATOM 873 N N . SER A 1 105 ? -5.079 -5.068 27.155 1.00 95.38 105 SER A N 1
ATOM 874 C CA . SER A 1 105 ? -4.708 -6.322 27.821 1.00 95.38 105 SER A CA 1
ATOM 875 C C . SER A 1 105 ? -3.248 -6.704 27.621 1.00 95.38 105 SER A C 1
ATOM 877 O O . SER A 1 105 ? -2.666 -7.344 28.492 1.00 95.38 105 SER A O 1
ATOM 879 N N . TYR A 1 106 ? -2.642 -6.304 26.502 1.00 95.56 106 TYR A N 1
ATOM 880 C CA . TYR A 1 106 ? -1.299 -6.731 26.112 1.00 95.56 106 TYR A CA 1
ATOM 881 C C . TYR A 1 106 ? -0.534 -5.598 25.410 1.00 95.56 106 TYR A C 1
ATOM 883 O O . TYR A 1 106 ? -0.167 -5.737 24.241 1.00 95.56 106 TYR A O 1
ATOM 891 N N . PRO A 1 107 ? -0.286 -4.453 26.079 1.00 95.12 107 PRO A N 1
ATOM 892 C CA . PRO A 1 107 ? 0.253 -3.264 25.413 1.00 95.12 107 PRO A CA 1
ATOM 893 C C . PRO A 1 107 ? 1.642 -3.503 24.806 1.00 95.12 107 PRO A C 1
ATOM 895 O O . PRO A 1 107 ? 1.993 -2.898 23.796 1.00 95.12 107 PRO A O 1
ATOM 898 N N . PHE A 1 108 ? 2.408 -4.450 25.354 1.00 95.75 108 PHE A N 1
ATOM 899 C CA . PHE A 1 108 ? 3.694 -4.882 24.801 1.00 95.75 108 PHE A CA 1
ATOM 900 C C . PHE A 1 108 ? 3.584 -5.552 23.416 1.00 95.75 108 PHE A C 1
ATOM 902 O O . PHE A 1 108 ? 4.591 -5.655 22.721 1.00 95.75 108 PHE A O 1
ATOM 909 N N . LEU A 1 109 ? 2.390 -5.986 22.988 1.00 95.88 109 LEU A N 1
ATOM 910 C CA . LEU A 1 109 ? 2.143 -6.522 21.644 1.00 95.88 109 LEU A CA 1
ATOM 911 C C . LEU A 1 109 ? 1.875 -5.432 20.597 1.00 95.88 109 LEU A C 1
ATOM 913 O O . LEU A 1 109 ? 1.900 -5.736 19.405 1.00 95.88 109 LEU A O 1
ATOM 917 N N . LEU A 1 110 ? 1.657 -4.170 20.994 1.00 96.00 110 LEU A N 1
ATOM 918 C CA . LEU A 1 110 ? 1.389 -3.080 20.047 1.00 96.00 110 LEU A CA 1
ATOM 919 C C . LEU A 1 110 ? 2.493 -2.919 18.985 1.00 96.00 110 LEU A C 1
ATOM 921 O O . LEU A 1 110 ? 2.145 -2.828 17.808 1.00 96.00 110 LEU A O 1
ATOM 925 N N . PRO A 1 111 ? 3.802 -2.956 19.316 1.00 95.38 111 PRO A N 1
ATOM 926 C CA . PRO A 1 111 ? 4.848 -2.880 18.296 1.00 95.38 111 PRO A CA 1
ATOM 927 C C . PRO A 1 111 ? 4.783 -4.030 17.281 1.00 95.38 111 PRO A C 1
ATOM 929 O O . PRO A 1 111 ? 4.955 -3.806 16.086 1.00 95.38 111 PRO A O 1
ATOM 932 N N . VAL A 1 112 ? 4.486 -5.252 17.738 1.00 95.56 112 VAL A N 1
ATOM 933 C CA . VAL A 1 112 ? 4.369 -6.439 16.873 1.00 95.56 112 VAL A CA 1
ATOM 934 C C . VAL A 1 112 ? 3.151 -6.322 15.958 1.00 95.56 112 VAL A C 1
ATOM 936 O O . VAL A 1 112 ? 3.237 -6.631 14.769 1.00 95.56 112 VAL A O 1
ATOM 939 N N . LEU A 1 113 ? 2.028 -5.832 16.489 1.00 96.50 113 LEU A N 1
ATOM 940 C CA . LEU A 1 113 ? 0.817 -5.575 15.717 1.00 96.50 113 LEU A CA 1
ATOM 941 C C . LEU A 1 113 ? 1.072 -4.542 14.611 1.00 96.50 113 LEU A C 1
ATOM 943 O O . LEU A 1 113 ? 0.772 -4.804 13.448 1.00 96.50 113 LEU A O 1
ATOM 947 N N . LEU A 1 114 ? 1.668 -3.398 14.958 1.00 93.69 114 LEU A N 1
ATOM 948 C CA . LEU A 1 114 ? 1.984 -2.336 13.999 1.00 93.69 114 LEU A CA 1
ATOM 949 C C . LEU A 1 114 ? 2.960 -2.820 12.921 1.00 93.69 114 LEU A C 1
ATOM 951 O O . LEU A 1 114 ? 2.769 -2.529 11.742 1.00 93.69 114 LEU A O 1
ATOM 955 N N . LEU A 1 115 ? 3.963 -3.614 13.305 1.00 94.44 115 LEU A N 1
ATOM 956 C CA . LEU A 1 115 ? 4.889 -4.226 12.358 1.00 94.44 115 LEU A CA 1
ATOM 957 C C . LEU A 1 115 ? 4.183 -5.210 11.413 1.00 94.44 115 LEU A C 1
ATOM 959 O O . LEU A 1 115 ? 4.446 -5.209 10.213 1.00 94.44 115 LEU A O 1
ATOM 963 N N . SER A 1 116 ? 3.255 -6.016 11.930 1.00 94.94 116 SER A N 1
ATOM 964 C CA . SER A 1 116 ? 2.477 -6.961 11.120 1.00 94.94 116 SER A CA 1
ATOM 965 C C . SER A 1 116 ? 1.622 -6.228 10.083 1.00 94.94 116 SER A C 1
ATOM 967 O O . SER A 1 116 ? 1.631 -6.584 8.905 1.00 94.94 116 SER A O 1
ATOM 969 N N . PHE A 1 117 ? 0.949 -5.151 10.495 1.00 94.88 117 PHE A N 1
ATOM 970 C CA . PHE A 1 117 ? 0.165 -4.307 9.592 1.00 94.88 117 PHE A CA 1
ATOM 971 C C . PHE A 1 117 ? 1.020 -3.590 8.554 1.00 94.88 117 PHE A C 1
ATOM 973 O O . PHE A 1 117 ? 0.627 -3.480 7.397 1.00 94.88 117 PHE A O 1
ATOM 980 N N . ARG A 1 118 ? 2.224 -3.164 8.929 1.00 93.69 118 ARG A N 1
ATOM 981 C CA . ARG A 1 118 ? 3.187 -2.605 7.984 1.00 93.69 118 ARG A CA 1
ATOM 982 C C . ARG A 1 118 ? 3.554 -3.605 6.881 1.00 93.69 118 ARG A C 1
ATOM 984 O O . ARG A 1 118 ? 3.512 -3.251 5.706 1.00 93.69 118 ARG A O 1
ATOM 991 N N . PHE A 1 119 ? 3.867 -4.852 7.234 1.00 95.44 119 PHE A N 1
ATOM 992 C CA . PHE A 1 119 ? 4.136 -5.895 6.236 1.00 95.44 119 PHE A CA 1
ATOM 993 C C . PHE A 1 119 ? 2.908 -6.230 5.386 1.00 95.44 119 PHE A C 1
ATOM 995 O O . PHE A 1 119 ? 3.057 -6.543 4.206 1.00 95.44 119 PHE A O 1
ATOM 1002 N N . PHE A 1 120 ? 1.704 -6.131 5.949 1.00 96.06 120 PHE A N 1
ATOM 1003 C CA . PHE A 1 120 ? 0.471 -6.264 5.180 1.00 96.06 120 PHE A CA 1
ATOM 1004 C C . PHE A 1 120 ? 0.326 -5.156 4.122 1.00 96.06 120 PHE A C 1
ATOM 1006 O O . PHE A 1 120 ? 0.097 -5.466 2.957 1.00 96.06 120 PHE A O 1
ATOM 1013 N N . PHE A 1 121 ? 0.537 -3.881 4.466 1.00 95.19 121 PHE A N 1
ATOM 1014 C CA . PHE A 1 121 ? 0.493 -2.802 3.467 1.00 95.19 121 PHE A CA 1
ATOM 1015 C C . PHE A 1 121 ? 1.585 -2.951 2.405 1.00 95.19 121 PHE A C 1
ATOM 1017 O O . PHE A 1 121 ? 1.326 -2.766 1.223 1.00 95.19 121 PHE A O 1
ATOM 1024 N N . MET A 1 122 ? 2.775 -3.413 2.784 1.00 96.31 122 MET A N 1
ATOM 1025 C CA . MET A 1 122 ? 3.827 -3.718 1.813 1.00 96.31 122 MET A CA 1
ATOM 1026 C C . MET A 1 122 ? 3.474 -4.904 0.895 1.00 96.31 122 MET A C 1
ATOM 1028 O O . MET A 1 122 ? 3.904 -4.966 -0.256 1.00 96.31 122 MET A O 1
ATOM 1032 N N . HIS A 1 123 ? 2.676 -5.858 1.382 1.00 96.62 123 HIS A N 1
ATOM 1033 C CA . HIS A 1 123 ? 2.094 -6.897 0.536 1.00 96.62 123 HIS A CA 1
ATOM 1034 C C . HIS A 1 123 ? 1.097 -6.315 -0.476 1.00 96.62 123 HIS A C 1
ATOM 1036 O O . HIS A 1 123 ? 1.103 -6.763 -1.623 1.00 96.62 123 HIS A O 1
ATOM 1042 N N . LEU A 1 124 ? 0.295 -5.318 -0.087 1.00 96.94 124 LEU A N 1
ATOM 1043 C CA . LEU A 1 124 ? -0.609 -4.609 -0.996 1.00 96.94 124 LEU A CA 1
ATOM 1044 C C . LEU A 1 124 ? 0.156 -3.827 -2.074 1.00 96.94 124 LEU A C 1
ATOM 1046 O O . LEU A 1 124 ? -0.160 -3.981 -3.253 1.00 96.94 124 LEU A O 1
ATOM 1050 N N . GLU A 1 125 ? 1.220 -3.107 -1.706 1.00 97.00 125 GLU A N 1
ATOM 1051 C CA . GLU A 1 125 ? 2.134 -2.456 -2.664 1.00 97.00 125 GLU A CA 1
ATOM 1052 C C . GLU A 1 125 ? 2.680 -3.451 -3.690 1.00 97.00 125 GLU A C 1
ATOM 1054 O O . GLU A 1 125 ? 2.587 -3.256 -4.901 1.00 97.00 125 GLU A O 1
ATOM 1059 N N . ARG A 1 126 ? 3.166 -4.602 -3.219 1.00 97.12 126 ARG A N 1
ATOM 1060 C CA . ARG A 1 126 ? 3.634 -5.659 -4.116 1.00 97.12 126 ARG A CA 1
ATOM 1061 C C . ARG A 1 126 ? 2.520 -6.241 -4.984 1.00 97.12 126 ARG A C 1
ATOM 1063 O O . ARG A 1 126 ? 2.769 -6.632 -6.120 1.00 97.12 126 ARG A O 1
ATOM 1070 N N . SER A 1 127 ? 1.315 -6.382 -4.447 1.00 97.19 127 SER A N 1
ATOM 1071 C CA . SER A 1 127 ? 0.168 -6.881 -5.206 1.00 97.19 127 SER A CA 1
ATOM 1072 C C . SER A 1 127 ? -0.200 -5.918 -6.344 1.00 97.19 127 SER A C 1
ATOM 1074 O O . SER A 1 127 ? -0.526 -6.375 -7.441 1.00 97.19 127 SER A O 1
ATOM 1076 N N . ALA A 1 128 ? -0.051 -4.607 -6.130 1.00 97.56 128 ALA A N 1
ATOM 1077 C CA . ALA A 1 128 ? -0.208 -3.594 -7.169 1.00 97.56 128 ALA A CA 1
ATOM 1078 C C . ALA A 1 128 ? 0.896 -3.688 -8.242 1.00 97.56 128 ALA A C 1
ATOM 1080 O O . ALA A 1 128 ? 0.574 -3.794 -9.427 1.00 97.56 128 ALA A O 1
ATOM 1081 N N . ASP A 1 129 ? 2.168 -3.822 -7.843 1.00 97.44 129 ASP A N 1
ATOM 1082 C CA . ASP A 1 129 ? 3.278 -4.064 -8.783 1.00 97.44 129 ASP A CA 1
ATOM 1083 C C . ASP A 1 129 ? 3.060 -5.347 -9.618 1.00 97.44 129 ASP A C 1
ATOM 1085 O O . ASP A 1 129 ? 3.281 -5.381 -10.830 1.00 97.44 129 ASP A O 1
ATOM 1089 N N . LEU A 1 130 ? 2.614 -6.437 -8.979 1.00 97.56 130 LEU A N 1
ATOM 1090 C CA . LEU A 1 130 ? 2.307 -7.703 -9.653 1.00 97.56 130 LEU A CA 1
ATOM 1091 C C . LEU A 1 130 ? 1.161 -7.555 -10.651 1.00 97.56 130 LEU A C 1
ATOM 1093 O O . LEU A 1 130 ? 1.189 -8.185 -11.707 1.00 97.56 130 LEU A O 1
ATOM 1097 N N . TYR A 1 131 ? 0.143 -6.767 -10.312 1.00 97.44 131 TYR A N 1
ATOM 1098 C CA . TYR A 1 131 ? -0.958 -6.479 -11.218 1.00 97.44 131 TYR A CA 1
ATOM 1099 C C . TYR A 1 131 ? -0.466 -5.724 -12.456 1.00 97.44 131 TYR A C 1
ATOM 1101 O O . TYR A 1 131 ? -0.736 -6.171 -13.575 1.00 97.44 131 TYR A O 1
ATOM 1109 N N . ALA A 1 132 ? 0.315 -4.655 -12.262 1.00 97.31 132 ALA A N 1
ATOM 1110 C CA . ALA A 1 132 ? 0.921 -3.894 -13.351 1.00 97.31 132 ALA A CA 1
ATOM 1111 C C . ALA A 1 132 ? 1.759 -4.800 -14.271 1.00 97.31 132 ALA A C 1
ATOM 1113 O O . ALA A 1 132 ? 1.603 -4.783 -15.494 1.00 97.31 132 ALA A O 1
ATOM 1114 N N . TYR A 1 133 ? 2.564 -5.686 -13.680 1.00 97.31 133 TYR A N 1
ATOM 1115 C CA . TYR A 1 133 ? 3.379 -6.637 -14.429 1.00 97.31 133 TYR A CA 1
ATOM 1116 C C . TYR A 1 133 ? 2.550 -7.660 -15.210 1.00 97.31 133 TYR A C 1
ATOM 1118 O O . TYR A 1 133 ? 2.814 -7.910 -16.380 1.00 97.31 133 TYR A O 1
ATOM 1126 N N . LYS A 1 134 ? 1.527 -8.258 -14.602 1.00 97.31 134 LYS A N 1
ATOM 1127 C CA . LYS A 1 134 ? 0.736 -9.308 -15.262 1.00 97.31 134 LYS A CA 1
ATOM 1128 C C . LYS A 1 134 ? -0.144 -8.788 -16.387 1.00 97.31 134 LYS A C 1
ATOM 1130 O O . LYS A 1 134 ? -0.332 -9.489 -17.375 1.00 97.31 134 LYS A O 1
ATOM 1135 N N . VAL A 1 135 ? -0.746 -7.618 -16.189 1.00 97.31 135 VAL A N 1
ATOM 1136 C CA . VAL A 1 135 ? -1.763 -7.092 -17.106 1.00 97.31 135 VAL A CA 1
ATOM 1137 C C . VAL A 1 135 ? -1.139 -6.219 -18.185 1.00 97.31 135 VAL A C 1
ATOM 1139 O O . VAL A 1 135 ? -1.557 -6.298 -19.336 1.00 97.31 135 VAL A O 1
ATOM 1142 N N . TYR A 1 136 ? -0.112 -5.443 -17.836 1.00 96.50 136 TYR A N 1
ATOM 1143 C CA . TYR A 1 136 ? 0.495 -4.455 -18.731 1.00 96.50 136 TYR A CA 1
ATOM 1144 C C . TYR A 1 136 ? 1.965 -4.749 -19.059 1.00 96.50 136 TYR A C 1
ATOM 1146 O O . TYR A 1 136 ? 2.597 -3.991 -19.790 1.00 96.50 136 TYR A O 1
ATOM 1154 N N . ASN A 1 137 ? 2.525 -5.857 -18.549 1.00 96.56 137 ASN A N 1
ATOM 1155 C CA . ASN A 1 137 ? 3.942 -6.212 -18.702 1.00 96.56 137 ASN A CA 1
ATOM 1156 C C . ASN A 1 137 ? 4.890 -5.094 -18.232 1.00 96.56 137 ASN A C 1
ATOM 1158 O O . ASN A 1 137 ? 5.970 -4.893 -18.786 1.00 96.56 137 ASN A O 1
ATOM 1162 N N . THR A 1 138 ? 4.476 -4.349 -17.205 1.00 96.12 138 THR A N 1
ATOM 1163 C CA . THR A 1 138 ? 5.225 -3.208 -16.679 1.00 96.12 138 THR A CA 1
ATOM 1164 C C . THR A 1 138 ? 5.837 -3.536 -15.326 1.00 96.12 138 THR A C 1
ATOM 1166 O O . THR A 1 138 ? 5.165 -4.054 -14.438 1.00 96.12 138 THR A O 1
ATOM 1169 N N . ARG A 1 139 ? 7.131 -3.255 -15.170 1.00 94.69 139 ARG A N 1
ATOM 1170 C CA . ARG A 1 139 ? 7.859 -3.416 -13.906 1.00 94.69 139 ARG A CA 1
ATOM 1171 C C . ARG A 1 139 ? 8.096 -2.059 -13.259 1.00 94.69 139 ARG A C 1
ATOM 1173 O O . ARG A 1 139 ? 8.153 -1.047 -13.948 1.00 94.69 139 ARG A O 1
ATOM 1180 N N . TYR A 1 140 ? 8.290 -2.078 -11.947 1.00 91.31 140 TYR A N 1
ATOM 1181 C CA . TYR A 1 140 ? 8.725 -0.923 -11.178 1.00 91.31 140 TYR A CA 1
ATOM 1182 C C . TYR A 1 140 ? 10.057 -0.358 -11.695 1.00 91.31 140 TYR A C 1
ATOM 1184 O O . TYR A 1 140 ? 11.026 -1.102 -11.887 1.00 91.31 140 TYR A O 1
ATOM 1192 N N . GLU A 1 141 ? 10.105 0.963 -11.858 1.00 88.75 141 GLU A N 1
ATOM 1193 C CA . GLU A 1 141 ? 11.303 1.719 -12.213 1.00 88.75 141 GLU A CA 1
ATOM 1194 C C . GLU A 1 141 ? 11.978 2.253 -10.933 1.00 88.75 141 GLU A C 1
ATOM 1196 O O . GLU A 1 141 ? 11.402 3.090 -10.234 1.00 88.75 141 GLU A O 1
ATOM 1201 N N . PRO A 1 142 ? 13.181 1.764 -10.574 1.00 86.69 142 PRO A N 1
ATOM 1202 C CA . PRO A 1 142 ? 13.830 2.114 -9.314 1.00 86.69 142 PRO A CA 1
ATOM 1203 C C . PRO A 1 142 ? 14.396 3.535 -9.324 1.00 86.69 142 PRO A C 1
ATOM 1205 O O . PRO A 1 142 ? 15.024 3.953 -10.297 1.00 86.69 142 PRO A O 1
ATOM 1208 N N . LYS A 1 143 ? 14.294 4.234 -8.188 1.00 83.75 143 LYS A N 1
ATOM 1209 C CA . LYS A 1 143 ? 15.048 5.478 -7.949 1.00 83.75 143 LYS A CA 1
ATOM 1210 C C . LYS A 1 143 ? 16.415 5.181 -7.320 1.00 83.75 143 LYS A C 1
ATOM 1212 O O . LYS A 1 143 ? 17.399 5.849 -7.631 1.00 83.75 143 LYS A O 1
ATOM 1217 N N . HIS A 1 144 ? 16.499 4.150 -6.475 1.00 84.50 144 HIS A N 1
ATOM 1218 C CA . HIS A 1 144 ? 17.712 3.758 -5.750 1.00 84.50 144 HIS A CA 1
ATOM 1219 C C . HIS A 1 144 ? 17.973 2.239 -5.847 1.00 84.50 144 HIS A C 1
ATOM 1221 O O . HIS A 1 144 ? 17.764 1.504 -4.882 1.00 84.50 144 HIS A O 1
ATOM 1227 N N . PRO A 1 145 ? 18.453 1.729 -6.998 1.00 89.00 145 PRO A N 1
ATOM 1228 C CA . PRO A 1 145 ? 18.565 0.285 -7.246 1.00 89.00 145 PRO A CA 1
ATOM 1229 C C . PRO A 1 145 ? 19.684 -0.418 -6.459 1.00 89.00 145 PRO A C 1
ATOM 1231 O O . PRO A 1 145 ? 19.741 -1.649 -6.430 1.00 89.00 145 PRO A O 1
ATOM 1234 N N . GLU A 1 146 ? 20.603 0.329 -5.844 1.00 94.00 146 GLU A N 1
ATOM 1235 C CA . GLU A 1 146 ? 21.768 -0.239 -5.170 1.00 94.00 146 GLU A CA 1
ATOM 1236 C C . GLU A 1 146 ? 21.404 -0.863 -3.821 1.00 94.00 146 GLU A C 1
ATOM 1238 O O . GLU A 1 146 ? 20.862 -0.214 -2.929 1.00 94.00 146 GLU A O 1
ATOM 1243 N N . ARG A 1 147 ? 21.756 -2.141 -3.642 1.00 94.50 147 ARG A N 1
ATOM 1244 C CA . ARG A 1 147 ? 21.544 -2.849 -2.375 1.00 94.50 147 ARG A CA 1
ATOM 1245 C C . ARG A 1 147 ? 22.597 -2.440 -1.334 1.00 94.50 147 ARG A C 1
ATOM 1247 O O . ARG A 1 147 ? 23.780 -2.723 -1.548 1.00 94.50 147 ARG A O 1
ATOM 1254 N N . PRO A 1 148 ? 22.200 -1.932 -0.152 1.00 94.44 148 PRO A N 1
ATOM 1255 C CA . PRO A 1 148 ? 23.133 -1.625 0.925 1.00 94.44 148 PRO A CA 1
ATOM 1256 C C . PRO A 1 148 ? 23.920 -2.858 1.385 1.00 94.44 148 PRO A C 1
ATOM 1258 O O . PRO A 1 148 ? 23.359 -3.935 1.644 1.00 94.44 148 PRO A O 1
ATOM 1261 N N . LYS A 1 149 ? 25.240 -2.696 1.548 1.00 94.38 149 LYS A N 1
ATOM 1262 C CA . LYS A 1 149 ? 26.120 -3.754 2.080 1.00 94.38 149 LYS A CA 1
ATOM 1263 C C . LYS A 1 149 ? 25.786 -4.067 3.541 1.00 94.38 149 LYS A C 1
ATOM 1265 O O . LYS A 1 149 ? 25.785 -5.233 3.943 1.00 94.38 149 LYS A O 1
ATOM 1270 N N . ASN A 1 150 ? 25.442 -3.043 4.321 1.00 96.00 150 ASN A N 1
ATOM 1271 C CA . ASN A 1 150 ? 25.138 -3.166 5.740 1.00 96.00 150 ASN A CA 1
ATOM 1272 C C . ASN A 1 150 ? 23.743 -3.775 5.974 1.00 96.00 150 ASN A C 1
ATOM 1274 O O . ASN A 1 150 ? 22.735 -3.297 5.458 1.00 96.00 150 ASN A O 1
ATOM 1278 N N . ARG A 1 151 ? 23.672 -4.819 6.809 1.00 95.88 151 ARG A N 1
ATOM 1279 C CA . ARG A 1 151 ? 22.414 -5.481 7.191 1.00 95.88 151 ARG A CA 1
ATOM 1280 C C . ARG A 1 151 ? 21.453 -4.547 7.930 1.00 95.88 151 ARG A C 1
ATOM 1282 O O . ARG A 1 151 ? 20.248 -4.647 7.724 1.00 95.88 151 ARG A O 1
ATOM 1289 N N . ILE A 1 152 ? 21.971 -3.645 8.763 1.00 95.94 152 ILE A N 1
ATOM 1290 C CA . ILE A 1 152 ? 21.151 -2.699 9.533 1.00 95.94 152 ILE A CA 1
ATOM 1291 C C . ILE A 1 152 ? 20.471 -1.696 8.598 1.00 95.94 152 ILE A C 1
ATOM 1293 O O . ILE A 1 152 ? 19.306 -1.379 8.800 1.00 95.94 152 ILE A O 1
ATOM 1297 N N . GLU A 1 153 ? 21.161 -1.226 7.557 1.00 95.25 153 GLU A N 1
ATOM 1298 C CA . GLU A 1 153 ? 20.577 -0.323 6.552 1.00 95.25 153 GLU A CA 1
ATOM 1299 C C . GLU A 1 153 ? 19.470 -1.013 5.759 1.00 95.25 153 GLU A C 1
ATOM 1301 O O . GLU A 1 153 ? 18.393 -0.445 5.599 1.00 95.25 153 GLU A O 1
ATOM 1306 N N . ARG A 1 154 ? 19.681 -2.276 5.362 1.00 95.94 154 ARG A N 1
ATOM 1307 C CA . ARG A 1 154 ? 18.620 -3.071 4.729 1.00 95.94 154 ARG A CA 1
ATOM 1308 C C . ARG A 1 154 ? 17.413 -3.225 5.649 1.00 95.94 154 ARG A C 1
ATOM 1310 O O . ARG A 1 154 ? 16.288 -2.998 5.221 1.00 95.94 154 ARG A O 1
ATOM 1317 N N . LEU A 1 155 ? 17.638 -3.563 6.921 1.00 96.12 155 LEU A N 1
ATOM 1318 C CA . LEU A 1 155 ? 16.559 -3.691 7.900 1.00 96.12 155 LEU A CA 1
ATOM 1319 C C . LEU A 1 155 ? 15.802 -2.369 8.072 1.00 96.12 155 LEU A C 1
ATOM 1321 O O . LEU A 1 155 ? 14.578 -2.378 8.101 1.00 96.12 155 LEU A O 1
ATOM 1325 N N . LYS A 1 156 ? 16.512 -1.238 8.149 1.00 94.69 156 LYS A N 1
ATOM 1326 C CA . LYS A 1 156 ? 15.892 0.089 8.237 1.00 94.69 156 LYS A CA 1
ATOM 1327 C C . LYS A 1 156 ? 14.991 0.372 7.036 1.00 94.69 156 LYS A C 1
ATOM 1329 O O . LYS A 1 156 ? 13.866 0.789 7.265 1.00 94.69 156 LYS A O 1
ATOM 1334 N N . ALA A 1 157 ? 15.427 0.087 5.809 1.00 94.00 157 ALA A N 1
ATOM 1335 C CA . ALA A 1 157 ? 14.589 0.281 4.622 1.00 94.00 157 ALA A CA 1
ATOM 1336 C C . ALA A 1 157 ? 13.281 -0.526 4.720 1.00 94.00 157 ALA A C 1
ATOM 1338 O O . ALA A 1 157 ? 12.183 0.019 4.654 1.00 94.00 157 ALA A O 1
ATOM 1339 N N . TRP A 1 158 ? 13.379 -1.816 5.058 1.00 95.12 158 TRP A N 1
ATOM 1340 C CA . TRP A 1 158 ? 12.202 -2.664 5.275 1.00 95.12 158 TRP A CA 1
ATOM 1341 C C . TRP A 1 158 ? 11.299 -2.205 6.437 1.00 95.12 158 TRP A C 1
ATOM 1343 O O . TRP A 1 158 ? 10.083 -2.414 6.394 1.00 95.12 158 TRP A O 1
ATOM 1353 N N . LEU A 1 159 ? 11.852 -1.576 7.480 1.00 93.56 159 LEU A N 1
ATOM 1354 C CA . LEU A 1 159 ? 11.124 -1.155 8.688 1.00 93.56 159 LEU A CA 1
ATOM 1355 C C . LEU A 1 159 ? 10.634 0.297 8.695 1.00 93.56 159 LEU A C 1
ATOM 1357 O O . LEU A 1 159 ? 9.714 0.591 9.458 1.00 93.56 159 LEU A O 1
ATOM 1361 N N . PHE A 1 160 ? 11.175 1.179 7.853 1.00 91.44 160 PHE A N 1
ATOM 1362 C CA . PHE A 1 160 ? 10.767 2.585 7.799 1.00 91.44 160 PHE A CA 1
ATOM 1363 C C . PHE A 1 160 ? 10.156 3.038 6.460 1.00 91.44 160 PHE A C 1
ATOM 1365 O O . PHE A 1 160 ? 9.243 3.860 6.499 1.00 91.44 160 PHE A O 1
ATOM 1372 N N . ASP A 1 161 ? 10.481 2.432 5.313 1.00 89.62 161 ASP A N 1
ATOM 1373 C CA . ASP A 1 161 ? 9.927 2.849 4.007 1.00 89.62 161 ASP A CA 1
ATOM 1374 C C . ASP A 1 161 ? 8.502 2.330 3.755 1.00 89.62 161 ASP A C 1
ATOM 1376 O O . ASP A 1 161 ? 8.160 1.219 4.134 1.00 89.62 161 ASP A O 1
ATOM 1380 N N . SER A 1 162 ? 7.618 3.077 3.100 1.00 85.50 162 SER A N 1
ATOM 1381 C CA . SER A 1 162 ? 6.247 2.580 2.863 1.00 85.50 162 SER A CA 1
ATOM 1382 C C . SER A 1 162 ? 6.173 1.400 1.879 1.00 85.50 162 SER A C 1
ATOM 1384 O O . SER A 1 162 ? 5.173 0.688 1.866 1.00 85.50 162 SER A O 1
ATOM 1386 N N . HIS A 1 163 ? 7.233 1.167 1.101 1.00 91.25 163 HIS A N 1
ATOM 1387 C CA . HIS A 1 163 ? 7.313 0.154 0.050 1.00 91.25 163 HIS A CA 1
ATOM 1388 C C . HIS A 1 163 ? 8.404 -0.879 0.350 1.00 91.25 163 HIS A C 1
ATOM 1390 O O . HIS A 1 163 ? 9.269 -0.673 1.204 1.00 91.25 163 HIS A O 1
ATOM 1396 N N . ALA A 1 164 ? 8.391 -1.991 -0.388 1.00 94.62 164 ALA A N 1
ATOM 1397 C CA . ALA A 1 164 ? 9.548 -2.877 -0.435 1.00 94.62 164 ALA A CA 1
ATOM 1398 C C . ALA A 1 164 ? 10.763 -2.120 -1.012 1.00 94.62 164 ALA A C 1
ATOM 1400 O O . ALA A 1 164 ? 10.570 -1.277 -1.889 1.00 94.62 164 ALA A O 1
ATOM 1401 N N . PRO A 1 165 ? 12.004 -2.421 -0.595 1.00 95.69 165 PRO A N 1
ATOM 1402 C CA . PRO A 1 165 ? 13.165 -1.708 -1.118 1.00 95.69 165 PRO A CA 1
ATOM 1403 C C . PRO A 1 165 ? 13.348 -1.890 -2.630 1.00 95.69 165 PRO A C 1
ATOM 1405 O O . PRO A 1 165 ? 13.176 -2.995 -3.152 1.00 95.69 165 PRO A O 1
ATOM 1408 N N . ASP A 1 166 ? 13.781 -0.840 -3.324 1.00 95.25 166 ASP A N 1
ATOM 1409 C CA . ASP A 1 166 ? 13.975 -0.816 -4.781 1.00 95.25 166 ASP A CA 1
ATOM 1410 C C . ASP A 1 166 ? 14.834 -1.985 -5.290 1.00 95.25 166 ASP A C 1
ATOM 1412 O O . ASP A 1 166 ? 14.441 -2.690 -6.220 1.00 95.25 166 ASP A O 1
ATOM 1416 N N . TRP A 1 167 ? 15.963 -2.280 -4.628 1.00 95.56 167 TRP A N 1
ATOM 1417 C CA . TRP A 1 167 ? 16.849 -3.400 -4.995 1.00 95.56 167 TRP A CA 1
ATOM 1418 C C . TRP A 1 167 ? 16.192 -4.782 -4.870 1.00 95.56 167 TRP A C 1
ATOM 1420 O O . TRP A 1 167 ? 16.725 -5.780 -5.363 1.00 95.56 167 TRP A O 1
ATOM 1430 N N . VAL A 1 168 ? 15.064 -4.878 -4.166 1.00 96.94 168 VAL A N 1
ATOM 1431 C CA . VAL A 1 168 ? 14.230 -6.080 -4.103 1.00 96.94 168 VAL A CA 1
ATOM 1432 C C . VAL A 1 168 ? 13.203 -6.048 -5.228 1.00 96.94 168 VAL A C 1
ATOM 1434 O O . VAL A 1 168 ? 13.086 -7.045 -5.936 1.00 96.94 168 VAL A O 1
ATOM 1437 N N . ARG A 1 169 ? 12.526 -4.910 -5.433 1.00 96.44 169 ARG A N 1
ATOM 1438 C CA . ARG A 1 169 ? 11.466 -4.720 -6.443 1.00 96.44 169 ARG A CA 1
ATOM 1439 C C . ARG A 1 169 ? 11.927 -4.944 -7.884 1.00 96.44 169 ARG A C 1
ATOM 1441 O O . ARG A 1 169 ? 11.117 -5.318 -8.725 1.00 96.44 169 ARG A O 1
ATOM 1448 N N . ILE A 1 170 ? 13.217 -4.774 -8.174 1.00 95.25 170 ILE A N 1
ATOM 1449 C CA . ILE A 1 170 ? 13.787 -5.004 -9.515 1.00 95.25 170 ILE A CA 1
ATOM 1450 C C . ILE A 1 170 ? 14.093 -6.476 -9.833 1.00 95.25 170 ILE A C 1
ATOM 1452 O O . ILE A 1 170 ? 14.369 -6.815 -10.982 1.00 95.25 170 ILE A O 1
ATOM 1456 N N . LYS A 1 171 ? 14.086 -7.368 -8.836 1.00 95.56 171 LYS A N 1
ATOM 1457 C CA . LYS A 1 171 ? 14.444 -8.782 -9.032 1.00 95.56 171 LYS A CA 1
ATOM 1458 C C . LYS A 1 171 ? 13.275 -9.552 -9.642 1.00 95.56 171 LYS A C 1
ATOM 1460 O O . LYS A 1 171 ? 12.144 -9.395 -9.201 1.00 95.56 171 LYS A O 1
ATOM 1465 N N . ASP A 1 172 ? 13.548 -10.500 -10.541 1.00 96.00 172 ASP A N 1
ATOM 1466 C CA . ASP A 1 172 ? 12.509 -11.395 -11.093 1.00 96.00 172 ASP A CA 1
ATOM 1467 C C . ASP A 1 172 ? 11.728 -12.140 -10.003 1.00 96.00 172 ASP A C 1
ATOM 1469 O O . ASP A 1 172 ? 10.527 -12.378 -10.111 1.00 96.00 172 ASP A O 1
ATOM 1473 N N . GLU A 1 173 ? 12.406 -12.477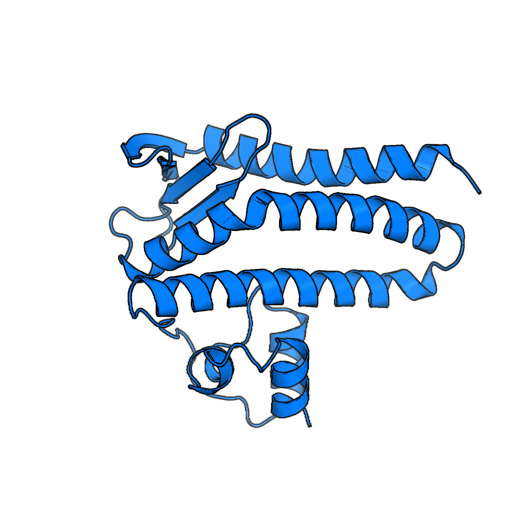 -8.906 1.00 96.38 173 GLU A N 1
ATOM 1474 C CA . GLU A 1 173 ? 11.793 -13.141 -7.761 1.00 96.38 173 GLU A CA 1
ATOM 1475 C C . GLU A 1 173 ? 10.699 -12.302 -7.086 1.00 96.38 173 GLU A C 1
ATOM 1477 O O . GLU A 1 173 ? 9.746 -12.870 -6.551 1.00 96.38 173 GLU A O 1
ATOM 1482 N N . TYR A 1 174 ? 10.794 -10.969 -7.140 1.00 97.56 174 TYR A N 1
ATOM 1483 C CA . TYR A 1 174 ? 9.752 -10.077 -6.635 1.00 97.56 174 TYR A CA 1
ATOM 1484 C C . TYR A 1 174 ? 8.433 -10.294 -7.377 1.00 97.56 174 TYR A C 1
ATOM 1486 O O . TYR A 1 174 ? 7.378 -10.350 -6.745 1.00 97.56 174 TYR A O 1
ATOM 1494 N N . TYR A 1 175 ? 8.505 -10.545 -8.686 1.00 97.25 175 TYR A N 1
ATOM 1495 C CA . TYR A 1 175 ? 7.350 -10.790 -9.549 1.00 97.25 175 TYR A CA 1
ATOM 1496 C C . TYR A 1 175 ? 6.888 -12.259 -9.565 1.00 97.25 175 TYR A C 1
ATOM 1498 O O . TYR A 1 175 ? 5.971 -12.620 -10.301 1.00 97.25 175 TYR A O 1
ATOM 1506 N N . ASN A 1 176 ? 7.472 -13.126 -8.729 1.00 96.31 176 ASN A N 1
ATOM 1507 C CA . ASN A 1 176 ? 7.026 -14.509 -8.571 1.00 96.31 176 ASN A CA 1
ATOM 1508 C C . ASN A 1 176 ? 5.933 -14.621 -7.496 1.00 96.31 176 ASN A C 1
ATOM 1510 O O . ASN A 1 176 ? 6.206 -14.530 -6.300 1.00 96.31 176 ASN A O 1
ATOM 1514 N N . GLU A 1 177 ? 4.697 -14.901 -7.902 1.00 93.19 177 GLU A N 1
ATOM 1515 C CA . GLU A 1 177 ? 3.529 -14.996 -7.008 1.00 93.19 177 GLU A CA 1
ATOM 1516 C C . GLU A 1 177 ? 3.668 -16.013 -5.874 1.00 93.19 177 GLU A C 1
ATOM 1518 O O . GLU A 1 177 ? 3.084 -15.835 -4.807 1.00 93.19 177 GLU A O 1
ATOM 1523 N N . ARG A 1 178 ? 4.470 -17.065 -6.070 1.00 94.25 178 ARG A N 1
ATOM 1524 C CA . ARG A 1 178 ? 4.703 -18.091 -5.043 1.00 94.25 178 ARG A CA 1
ATOM 1525 C C . ARG A 1 178 ? 5.577 -17.581 -3.896 1.00 94.25 178 ARG A C 1
ATOM 1527 O O . ARG A 1 178 ? 5.706 -18.257 -2.877 1.00 94.25 178 ARG A O 1
ATOM 1534 N N . LYS A 1 179 ? 6.227 -16.429 -4.064 1.00 95.38 179 LYS A N 1
ATOM 1535 C CA . LYS A 1 179 ? 7.040 -15.766 -3.042 1.00 95.38 179 LYS A CA 1
ATOM 1536 C C . LYS A 1 179 ? 6.226 -14.624 -2.453 1.00 95.38 179 LYS A C 1
ATOM 1538 O O . LYS A 1 179 ? 5.744 -13.782 -3.194 1.00 95.38 179 LYS A O 1
ATOM 1543 N N . ASN A 1 180 ? 6.049 -14.590 -1.136 1.00 94.75 180 ASN A N 1
ATOM 1544 C CA . ASN A 1 180 ? 5.350 -13.492 -0.463 1.00 94.75 180 ASN A CA 1
ATOM 1545 C C . ASN A 1 180 ? 6.339 -12.443 0.077 1.00 94.75 180 ASN A C 1
ATOM 1547 O O . ASN A 1 180 ? 7.555 -12.643 0.049 1.00 94.75 180 ASN A O 1
ATOM 1551 N N . ILE A 1 181 ? 5.816 -11.322 0.581 1.00 95.88 181 ILE A N 1
ATOM 1552 C CA . ILE A 1 181 ? 6.649 -10.211 1.058 1.00 95.88 181 ILE A CA 1
ATOM 1553 C C . ILE A 1 181 ? 7.536 -10.600 2.250 1.00 95.88 181 ILE A C 1
ATOM 1555 O O . ILE A 1 181 ? 8.679 -10.166 2.336 1.00 95.88 181 ILE A O 1
ATOM 1559 N N . ILE A 1 182 ? 7.048 -11.487 3.123 1.00 95.38 182 ILE A N 1
ATOM 1560 C CA . ILE A 1 182 ? 7.794 -11.981 4.288 1.00 95.38 182 ILE A CA 1
ATOM 1561 C C . ILE A 1 182 ? 8.979 -12.831 3.828 1.00 95.38 182 ILE A C 1
ATOM 1563 O O . ILE A 1 182 ? 10.089 -12.665 4.321 1.00 95.38 182 ILE A O 1
ATOM 1567 N N . TYR A 1 183 ? 8.770 -13.712 2.850 1.00 96.81 183 TYR A N 1
ATOM 1568 C CA . TYR A 1 183 ? 9.840 -14.501 2.251 1.00 96.81 183 TYR A CA 1
ATOM 1569 C C . TYR A 1 183 ? 10.920 -13.602 1.640 1.00 96.81 183 TYR A C 1
ATOM 1571 O O . TYR A 1 183 ? 12.106 -13.825 1.878 1.00 96.81 183 TYR A O 1
ATOM 1579 N N . LEU A 1 184 ? 10.517 -12.573 0.885 1.00 97.50 184 LEU A N 1
ATOM 1580 C CA . LEU A 1 184 ? 11.442 -11.619 0.266 1.00 97.50 184 LEU A CA 1
ATOM 1581 C C . LEU A 1 184 ? 12.243 -10.840 1.318 1.00 97.50 184 LEU A C 1
ATOM 1583 O O . LEU A 1 184 ? 13.456 -10.700 1.179 1.00 97.50 184 LEU A O 1
ATOM 1587 N N . PHE A 1 185 ? 11.582 -10.407 2.392 1.00 97.06 185 PHE A N 1
ATOM 1588 C CA . PHE A 1 185 ? 12.218 -9.767 3.540 1.00 97.06 185 PHE A CA 1
ATOM 1589 C C . PHE A 1 185 ? 13.251 -10.678 4.205 1.00 97.06 185 PHE A C 1
ATOM 1591 O O . PHE A 1 185 ? 14.413 -10.301 4.347 1.00 97.06 185 PHE A O 1
ATOM 1598 N N . LEU A 1 186 ? 12.858 -11.901 4.570 1.00 96.12 186 LEU A N 1
ATOM 1599 C CA . LEU A 1 186 ? 13.751 -12.845 5.238 1.00 96.12 186 LEU A CA 1
ATOM 1600 C C . LEU A 1 186 ? 14.954 -13.190 4.359 1.00 96.12 186 LEU A C 1
ATOM 1602 O O . LEU A 1 186 ? 16.073 -13.191 4.856 1.00 96.12 186 LEU A O 1
ATOM 1606 N N . LYS A 1 187 ? 14.747 -13.412 3.057 1.00 96.00 187 LYS A N 1
ATOM 1607 C CA . LYS A 1 187 ? 15.831 -13.696 2.108 1.00 96.00 187 LYS A CA 1
ATOM 1608 C C . LYS A 1 187 ? 16.803 -12.524 1.936 1.00 96.00 187 LYS A C 1
ATOM 1610 O O . LYS A 1 187 ? 17.970 -12.743 1.637 1.00 96.00 187 LYS A O 1
ATOM 1615 N N . ASP A 1 188 ? 16.338 -11.283 2.059 1.00 95.50 188 ASP A N 1
ATOM 1616 C CA . ASP A 1 188 ? 17.211 -10.111 1.930 1.00 95.50 188 ASP A CA 1
ATOM 16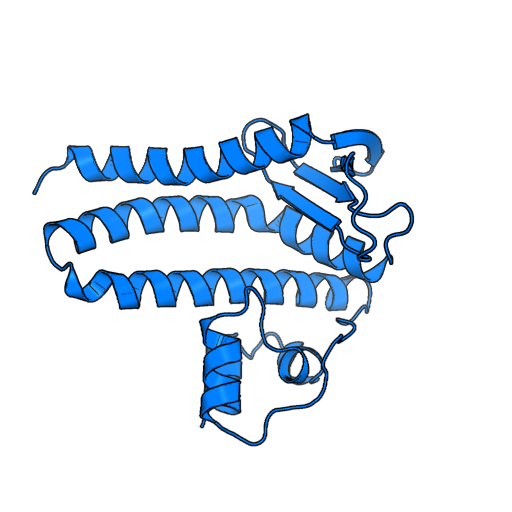17 C C . ASP A 1 188 ? 18.008 -9.815 3.213 1.00 95.50 188 ASP A C 1
ATOM 1619 O O . ASP A 1 188 ? 19.118 -9.262 3.162 1.00 95.50 188 ASP A O 1
ATOM 1623 N N . ILE A 1 189 ? 17.439 -10.164 4.369 1.00 95.50 189 ILE A N 1
ATOM 1624 C CA . ILE A 1 189 ? 18.007 -9.867 5.685 1.00 95.50 189 ILE A CA 1
ATOM 1625 C C . ILE A 1 189 ? 18.885 -10.994 6.234 1.00 95.50 189 ILE A C 1
ATOM 1627 O O . ILE A 1 189 ? 19.847 -10.671 6.936 1.00 95.50 189 ILE A O 1
ATOM 1631 N N . LEU A 1 190 ? 18.555 -12.263 5.982 1.00 91.00 190 LEU A N 1
ATOM 1632 C CA . LEU A 1 190 ? 19.336 -13.436 6.400 1.00 91.00 190 LEU A CA 1
ATOM 1633 C C . LEU A 1 190 ? 20.481 -13.706 5.420 1.00 91.00 190 LEU A C 1
ATOM 1635 O O . LEU A 1 190 ? 21.597 -13.943 5.928 1.00 91.00 190 LEU A O 1
#

Organism: NCBI:txid207809

Radius of gyration: 18.04 Å; Cα contacts (8 Å, |Δi|>4): 259; chains: 1; bounding box: 44×40×48 Å

Secondary structure (DSSP, 8-state):
--TTHHHHHHHHHHHHHHHHHHHHHHTEEEEEEETTEEEEEESS--SSS-EEEEEETTTEEEEEESSSS--HHHHHHHHHHHT-HHHHHHHHHHHHHHHHHHHHH-GGGHHHHHHHHHHHHHHHHHHHHHHHHHHH------S--PPPSSHHHHHHHHHHSSS--HHHHTSGGGG-TTS-HHHHHHHHH-

pLDDT: mean 93.82, std 5.56, range [63.16, 97.94]